Protein AF-A0A497K169-F1 (afdb_monomer)

Radius of gyration: 15.62 Å; Cα contacts (8 Å, |Δi|>4): 480; chains: 1; bounding box: 44×42×42 Å

Nearest PDB structures (foldseek):
  3qc5-assembly1_X  TM=5.062E-01  e=1.695E-02  Streptococcus gordonii
  3qc6-assembly1_X  TM=4.736E-01  e=7.599E-03  Streptococcus gordonii
  8owf-assembly1_A  TM=5.160E-01  e=5.488E-01  Clostridium perfringens
  6qe7-assembly3_C  TM=2.827E-01  e=2.095E-01  Acetivibrio thermocellus
  6qe7-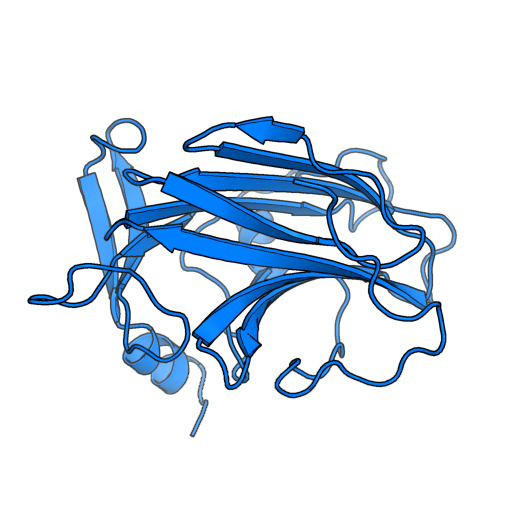assembly2_B  TM=2.565E-01  e=6.797E-01  Acetivibrio thermocellus

Sequence (190 aa):
MRVKAAPGPTPGPIPGMPELDKPGIYVWGDAQDHWHITVYASPDWPNSRKFEVTVEATGKLSLLSVSSGAPQPSSAATKIIWRGTVPPGTWYDICFDVQGTYMQLALYLDTDGDGIPMPKRRVDRKKIVYIRGCKTNPPNNPFVVIAPRGMSMVLPSQNFYIGYCISGIFPRCTVVKWLIEEREVEAGCR

Mean predicted aligned error: 4.72 Å

Structure (mmCIF, N/CA/C/O backbone):
data_AF-A0A497K169-F1
#
_entry.id   AF-A0A497K169-F1
#
loop_
_atom_site.group_PDB
_atom_site.id
_atom_site.type_symbol
_atom_site.label_atom_id
_atom_site.label_alt_id
_atom_site.label_comp_id
_atom_site.label_asym_id
_atom_site.label_entity_id
_atom_site.label_seq_id
_atom_site.pdbx_PDB_ins_code
_atom_site.Cartn_x
_atom_site.Cartn_y
_atom_site.Cartn_z
_atom_site.occupancy
_atom_site.B_iso_or_equiv
_atom_site.auth_seq_id
_atom_site.auth_comp_id
_atom_site.auth_asym_id
_atom_site.auth_atom_id
_atom_site.pdbx_PDB_model_num
ATOM 1 N N . MET A 1 1 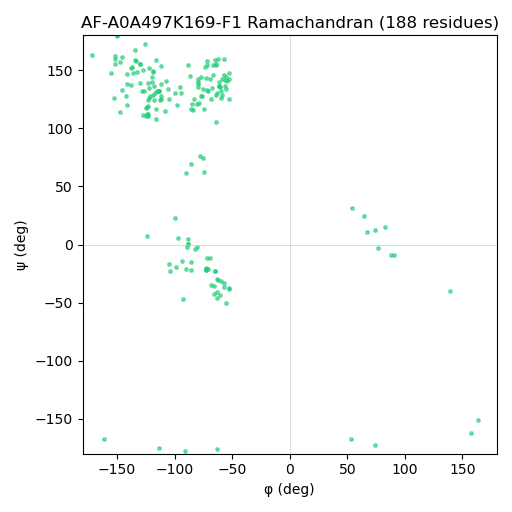? 5.996 22.070 8.416 1.00 35.75 1 MET A N 1
ATOM 2 C CA . MET A 1 1 ? 6.811 20.915 8.856 1.00 35.75 1 MET A CA 1
ATOM 3 C C . MET A 1 1 ? 7.678 20.485 7.686 1.00 35.75 1 MET A C 1
ATOM 5 O O . MET A 1 1 ? 7.133 20.269 6.614 1.00 35.75 1 MET A O 1
ATOM 9 N N . ARG A 1 2 ? 9.007 20.461 7.843 1.00 34.81 2 ARG A N 1
ATOM 10 C CA . ARG A 1 2 ? 9.921 19.949 6.811 1.00 34.81 2 ARG A CA 1
ATOM 11 C C . ARG A 1 2 ? 10.011 18.432 6.979 1.00 34.81 2 ARG A C 1
ATOM 13 O O . ARG A 1 2 ? 10.371 17.976 8.058 1.00 34.81 2 ARG A O 1
ATOM 20 N N . VAL A 1 3 ? 9.640 17.690 5.937 1.00 36.53 3 VAL A N 1
ATOM 21 C CA . VAL A 1 3 ? 9.820 16.234 5.851 1.00 36.53 3 VAL A CA 1
ATOM 22 C C . VAL A 1 3 ? 11.315 15.944 5.989 1.00 36.53 3 VAL A C 1
ATOM 24 O O . VAL A 1 3 ? 12.132 16.587 5.325 1.00 36.53 3 VAL A O 1
ATOM 27 N N . LYS A 1 4 ? 11.686 15.038 6.894 1.00 37.09 4 LYS A N 1
ATOM 28 C CA . LYS A 1 4 ? 13.083 14.647 7.099 1.00 37.09 4 LYS A CA 1
ATOM 29 C C . LYS A 1 4 ? 13.441 13.636 6.009 1.00 37.09 4 LYS A C 1
ATOM 31 O O . LYS A 1 4 ? 12.779 12.610 5.891 1.00 37.09 4 LYS A O 1
ATOM 36 N N . ALA A 1 5 ? 14.452 13.941 5.198 1.00 35.09 5 ALA A N 1
ATOM 37 C CA . ALA A 1 5 ? 14.973 12.994 4.218 1.00 35.09 5 ALA A CA 1
ATOM 38 C C . ALA A 1 5 ? 15.585 11.786 4.948 1.00 35.09 5 ALA A C 1
ATOM 40 O O . ALA A 1 5 ? 16.402 11.963 5.857 1.00 35.09 5 ALA A O 1
ATOM 41 N N . ALA A 1 6 ? 15.175 10.576 4.565 1.00 44.97 6 ALA A N 1
ATOM 42 C CA . ALA A 1 6 ? 15.856 9.346 4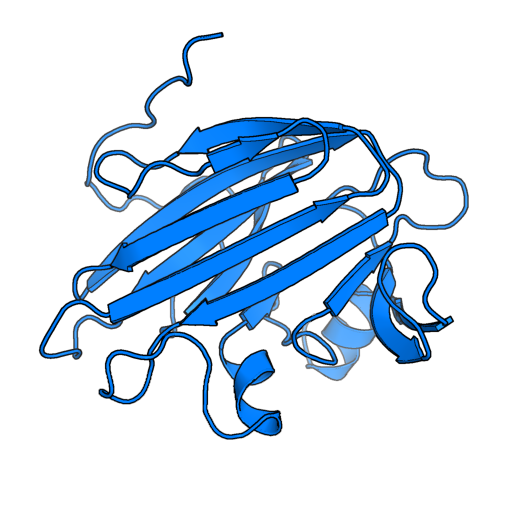.955 1.00 44.97 6 ALA A CA 1
ATOM 43 C C . ALA A 1 6 ? 17.206 9.228 4.206 1.00 44.97 6 ALA A C 1
ATOM 45 O O . ALA A 1 6 ? 17.376 9.878 3.167 1.00 44.97 6 ALA A O 1
ATOM 46 N N . PRO A 1 7 ? 18.178 8.443 4.716 1.00 36.91 7 PRO A N 1
ATOM 47 C CA . PRO A 1 7 ? 19.487 8.270 4.085 1.00 36.91 7 PRO A CA 1
ATOM 48 C C . PRO A 1 7 ? 19.383 7.852 2.608 1.00 36.91 7 PRO A C 1
ATOM 50 O O . PRO A 1 7 ? 18.434 7.181 2.209 1.00 36.91 7 PRO A O 1
ATOM 53 N N . GLY A 1 8 ? 20.353 8.303 1.804 1.00 37.75 8 GLY A N 1
ATOM 54 C CA . GLY A 1 8 ? 20.444 8.081 0.355 1.00 37.75 8 GLY A CA 1
ATOM 55 C C . GLY A 1 8 ? 20.602 6.612 -0.076 1.00 37.75 8 GLY A C 1
ATOM 56 O O . GLY A 1 8 ? 20.563 5.714 0.762 1.00 37.75 8 GLY A O 1
ATOM 57 N N . PRO A 1 9 ? 20.776 6.357 -1.390 1.00 42.00 9 PRO A N 1
ATOM 58 C CA . PRO A 1 9 ? 20.590 5.053 -2.016 1.00 42.00 9 PRO A CA 1
ATOM 59 C C . PRO A 1 9 ? 21.791 4.137 -1.763 1.00 42.00 9 PRO A C 1
ATOM 61 O O . PRO A 1 9 ? 22.616 3.893 -2.636 1.00 42.00 9 PRO A O 1
ATOM 64 N N . THR A 1 10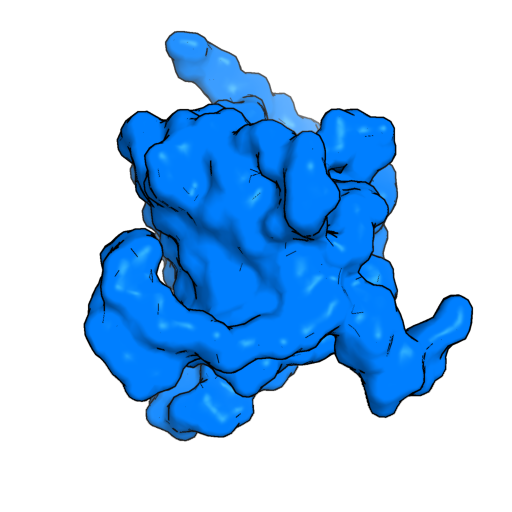 ? 21.869 3.603 -0.556 1.00 39.62 10 THR A N 1
ATOM 65 C CA . THR A 1 10 ? 22.527 2.326 -0.298 1.00 39.62 10 THR A CA 1
ATOM 66 C C . THR A 1 10 ? 21.399 1.429 0.196 1.00 39.62 10 THR A C 1
ATOM 68 O O . THR A 1 10 ? 20.885 1.713 1.278 1.00 39.62 10 THR A O 1
ATOM 71 N N . PRO A 1 11 ? 20.912 0.435 -0.573 1.00 49.31 11 PRO A N 1
ATOM 72 C CA . PRO A 1 11 ? 19.711 -0.311 -0.209 1.00 49.31 11 PRO A CA 1
ATOM 73 C C . PRO A 1 11 ? 20.029 -1.291 0.925 1.00 49.31 11 PRO A C 1
ATOM 75 O O . PRO A 1 11 ? 20.166 -2.492 0.725 1.00 49.31 11 PRO A O 1
ATOM 78 N N . GLY A 1 12 ? 20.184 -0.760 2.134 1.00 54.56 12 GLY A N 1
ATOM 79 C CA . GLY A 1 12 ? 19.968 -1.517 3.351 1.00 54.56 12 GLY A CA 1
ATOM 80 C C . GLY A 1 12 ? 18.462 -1.578 3.610 1.00 54.56 12 GLY A C 1
ATOM 81 O O . GLY A 1 12 ? 17.772 -0.582 3.370 1.00 54.56 12 GLY A O 1
ATOM 82 N N . PRO A 1 13 ? 17.926 -2.718 4.064 1.00 68.00 13 PRO A N 1
ATOM 83 C CA . PRO A 1 13 ? 16.518 -2.802 4.404 1.00 68.00 13 PRO A CA 1
ATOM 84 C C . PRO A 1 13 ? 16.186 -1.824 5.535 1.00 68.00 13 PRO A C 1
ATOM 86 O O . PRO A 1 13 ? 16.934 -1.720 6.511 1.00 68.00 13 PRO A O 1
ATOM 89 N N . ILE A 1 14 ? 15.065 -1.105 5.415 1.00 82.69 14 ILE A N 1
ATOM 90 C CA . ILE A 1 14 ? 14.511 -0.366 6.556 1.00 82.69 14 ILE A CA 1
ATOM 91 C C . ILE A 1 14 ? 14.172 -1.417 7.631 1.00 82.69 14 ILE A C 1
ATOM 93 O O . ILE A 1 14 ? 13.652 -2.478 7.280 1.00 82.69 14 ILE A O 1
ATOM 97 N N . PRO A 1 15 ? 14.480 -1.202 8.922 1.00 86.25 15 PRO A N 1
ATOM 98 C CA . PRO A 1 15 ? 14.124 -2.165 9.961 1.00 86.25 15 PRO A CA 1
ATOM 99 C C . PRO A 1 15 ? 12.631 -2.531 9.916 1.00 86.25 15 PRO A C 1
ATOM 101 O O . PRO A 1 15 ? 11.778 -1.652 9.946 1.00 86.25 15 PRO A O 1
ATOM 104 N N . GLY A 1 16 ? 12.323 -3.828 9.828 1.00 85.56 16 GLY A N 1
ATOM 105 C CA . GLY A 1 16 ? 10.951 -4.338 9.680 1.00 85.56 16 GLY A CA 1
ATOM 106 C C . GLY A 1 16 ? 10.452 -4.452 8.233 1.00 85.56 16 GLY A C 1
ATOM 107 O O . GLY A 1 16 ? 9.413 -5.072 8.006 1.00 85.56 16 GLY A O 1
ATOM 108 N N . MET A 1 17 ? 11.193 -3.924 7.253 1.00 92.25 17 MET A N 1
ATOM 109 C CA . MET A 1 17 ? 10.835 -4.020 5.839 1.00 92.25 17 MET A CA 1
ATOM 110 C C . MET A 1 17 ? 10.832 -5.487 5.393 1.00 92.25 17 MET A C 1
ATOM 112 O O . MET A 1 17 ? 11.815 -6.196 5.636 1.00 92.25 17 MET A O 1
ATOM 116 N N . PRO A 1 18 ? 9.761 -5.960 4.729 1.00 92.94 18 PRO A N 1
ATOM 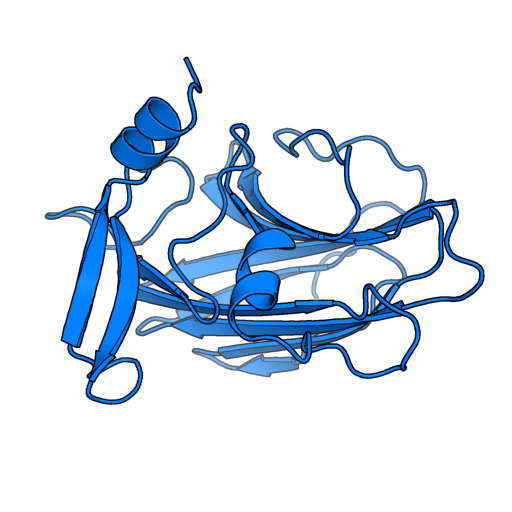117 C CA . PRO A 1 18 ? 9.746 -7.297 4.158 1.00 92.94 18 PRO A CA 1
ATOM 118 C C . PRO A 1 18 ? 10.806 -7.426 3.060 1.00 92.94 18 PRO A C 1
ATOM 120 O O . PRO A 1 18 ? 11.186 -6.450 2.412 1.00 92.94 18 PRO A O 1
ATOM 123 N N . GLU A 1 19 ? 11.256 -8.655 2.813 1.00 93.00 19 GLU A N 1
ATOM 124 C CA . GLU A 1 19 ? 12.128 -8.941 1.677 1.00 93.00 19 GLU A CA 1
ATOM 125 C C . GLU A 1 19 ? 11.436 -8.561 0.358 1.00 93.00 19 GLU A C 1
ATOM 127 O O . GLU A 1 19 ? 10.324 -9.018 0.069 1.00 93.00 19 GLU A O 1
ATOM 132 N N . LEU A 1 20 ? 12.118 -7.739 -0.443 1.00 93.38 20 LEU A N 1
ATOM 133 C CA . LEU A 1 20 ? 11.660 -7.268 -1.748 1.00 93.38 20 LEU A CA 1
ATOM 134 C C . LEU A 1 20 ? 12.034 -8.284 -2.836 1.00 93.38 20 LEU A C 1
ATOM 136 O O . LEU A 1 20 ? 12.916 -8.058 -3.657 1.00 93.38 20 LEU A O 1
ATOM 140 N N . ASP A 1 21 ? 11.380 -9.438 -2.801 1.00 91.62 21 ASP A N 1
ATOM 141 C CA . ASP A 1 21 ? 11.644 -10.592 -3.668 1.00 91.62 21 ASP A CA 1
ATOM 142 C C . ASP A 1 21 ? 10.914 -10.549 -5.021 1.00 91.62 21 ASP A C 1
ATOM 144 O O . ASP A 1 21 ? 11.236 -11.317 -5.930 1.00 91.62 21 ASP A O 1
ATOM 148 N N . LYS A 1 22 ? 9.901 -9.688 -5.171 1.00 93.94 22 LYS A N 1
ATOM 149 C CA . LYS A 1 22 ? 9.062 -9.603 -6.373 1.00 93.94 22 LYS A CA 1
ATOM 150 C C . LYS A 1 22 ? 8.715 -8.155 -6.697 1.00 93.94 22 LYS A C 1
ATOM 152 O O . LYS A 1 22 ? 8.312 -7.422 -5.798 1.00 93.94 22 LYS A O 1
ATOM 157 N N . PRO A 1 23 ? 8.752 -7.736 -7.973 1.00 96.19 23 PRO A N 1
ATOM 158 C CA . PRO A 1 23 ? 8.275 -6.408 -8.338 1.00 96.19 23 PRO A CA 1
ATOM 159 C C . PRO A 1 23 ? 6.821 -6.213 -7.889 1.00 96.19 23 PRO A C 1
ATOM 161 O O . PRO A 1 23 ? 5.976 -7.101 -8.057 1.00 96.19 23 PRO A O 1
ATOM 164 N N . GLY A 1 24 ? 6.529 -5.050 -7.313 1.00 97.88 24 GLY A N 1
ATOM 165 C CA . GLY A 1 24 ? 5.218 -4.766 -6.742 1.00 97.88 24 GLY A CA 1
ATOM 166 C C . GLY A 1 24 ? 5.235 -3.659 -5.700 1.00 97.88 24 GLY A C 1
ATOM 167 O O . GLY A 1 24 ? 6.157 -2.847 -5.630 1.00 97.88 24 GLY A O 1
ATOM 168 N N . ILE A 1 25 ? 4.168 -3.619 -4.909 1.00 98.75 25 ILE A N 1
ATOM 169 C CA . ILE A 1 25 ? 3.932 -2.622 -3.872 1.00 98.75 25 ILE A CA 1
ATOM 170 C C . ILE A 1 25 ? 3.721 -3.348 -2.547 1.00 98.75 25 ILE A C 1
ATOM 172 O O . ILE A 1 25 ? 2.774 -4.118 -2.390 1.00 98.75 25 ILE A O 1
ATOM 176 N N . TYR A 1 26 ? 4.602 -3.090 -1.594 1.00 98.56 26 TYR A N 1
ATOM 177 C CA . TYR A 1 26 ? 4.602 -3.698 -0.274 1.00 98.56 26 TYR A CA 1
ATOM 178 C C . TYR A 1 26 ? 3.976 -2.732 0.728 1.00 98.56 26 TYR A C 1
ATOM 180 O O . TYR A 1 26 ? 4.350 -1.564 0.775 1.00 98.56 26 TYR A O 1
ATOM 188 N N . VAL A 1 27 ? 3.031 -3.217 1.529 1.00 98.50 27 VAL A N 1
ATOM 189 C CA . VAL A 1 27 ? 2.375 -2.466 2.606 1.00 98.50 27 VAL A CA 1
ATOM 190 C C . VAL A 1 27 ? 2.722 -3.133 3.925 1.00 98.50 27 VAL A C 1
ATOM 192 O O . VAL A 1 27 ? 2.362 -4.291 4.141 1.00 98.50 27 VAL A O 1
ATOM 195 N N . TRP A 1 28 ? 3.426 -2.434 4.803 1.00 97.81 28 TRP A N 1
ATOM 196 C CA . TRP A 1 28 ? 3.986 -3.017 6.022 1.00 97.81 28 TRP A CA 1
ATOM 197 C C . TRP A 1 28 ? 4.076 -1.976 7.143 1.00 97.81 28 TRP A C 1
ATOM 199 O O . TRP A 1 28 ? 3.645 -0.836 6.961 1.00 97.81 28 TRP A O 1
ATOM 209 N N . GLY A 1 29 ? 4.570 -2.381 8.313 1.00 96.69 29 GLY A N 1
ATOM 210 C CA . GLY A 1 29 ? 4.814 -1.467 9.422 1.00 96.69 29 GLY A CA 1
ATOM 211 C C . GLY A 1 29 ? 6.122 -1.735 10.136 1.00 96.69 29 GLY A C 1
ATOM 212 O O . GLY A 1 29 ? 6.605 -2.869 10.144 1.00 96.69 29 GLY A O 1
ATOM 213 N N . ASP A 1 30 ? 6.680 -0.679 10.711 1.00 95.50 30 ASP A N 1
ATOM 214 C CA . ASP A 1 30 ? 7.930 -0.726 11.459 1.00 95.50 30 ASP A CA 1
ATOM 215 C C . ASP A 1 30 ? 7.702 -0.998 12.960 1.00 95.50 30 ASP A C 1
ATOM 217 O O . ASP A 1 30 ? 6.582 -1.202 13.434 1.00 95.50 30 ASP A O 1
ATOM 221 N N . ALA A 1 31 ? 8.791 -1.013 13.733 1.00 94.38 31 ALA A N 1
ATOM 222 C CA . ALA A 1 31 ? 8.741 -1.223 15.181 1.00 94.38 31 ALA A CA 1
ATOM 223 C C . ALA A 1 31 ? 8.102 -0.051 15.956 1.00 94.38 31 ALA A C 1
ATOM 225 O O . ALA A 1 31 ? 7.853 -0.181 17.155 1.00 94.38 31 ALA A O 1
ATOM 226 N N . GLN A 1 32 ? 7.879 1.091 15.303 1.00 95.62 32 GLN A N 1
ATOM 227 C CA . GLN A 1 32 ? 7.209 2.268 15.851 1.00 95.62 32 GLN A CA 1
ATOM 228 C C . GLN A 1 32 ? 5.723 2.324 15.460 1.00 95.62 32 GLN A C 1
ATOM 230 O O . GLN A 1 32 ? 5.041 3.285 15.817 1.00 95.62 32 GLN A O 1
ATOM 235 N N . ASP A 1 33 ? 5.211 1.286 14.791 1.00 95.75 33 ASP A N 1
ATOM 236 C CA . ASP A 1 33 ? 3.837 1.199 14.299 1.00 95.75 33 ASP A CA 1
ATOM 237 C C . ASP A 1 33 ? 3.480 2.235 13.219 1.00 95.75 33 ASP A C 1
ATOM 239 O O . ASP A 1 33 ? 2.304 2.543 12.990 1.00 95.75 33 ASP A O 1
ATOM 243 N N . HIS A 1 34 ? 4.484 2.734 12.497 1.00 97.94 34 HIS A N 1
ATOM 244 C CA . HIS A 1 34 ? 4.267 3.571 11.326 1.00 97.94 34 HIS A CA 1
ATOM 245 C C . HIS A 1 34 ? 3.918 2.719 10.111 1.00 97.94 34 HIS A C 1
ATOM 247 O O . HIS A 1 34 ? 4.476 1.640 9.903 1.00 97.94 34 HIS A O 1
ATOM 253 N N . TRP A 1 35 ? 3.005 3.210 9.273 1.00 98.44 35 TRP A N 1
ATOM 254 C CA . TRP A 1 35 ? 2.684 2.557 8.009 1.00 98.44 35 TRP A CA 1
ATOM 255 C C . TRP A 1 35 ? 3.733 2.884 6.957 1.00 98.44 35 TRP A C 1
ATOM 257 O O . TRP A 1 35 ? 4.080 4.048 6.752 1.00 98.44 35 TRP A O 1
ATOM 267 N N . HIS A 1 36 ? 4.148 1.861 6.222 1.00 98.62 36 HIS A N 1
ATOM 268 C CA . HIS A 1 36 ? 5.039 1.980 5.081 1.00 98.62 36 HIS A CA 1
ATOM 269 C C . HIS A 1 36 ? 4.377 1.462 3.807 1.00 98.62 36 HIS A C 1
ATOM 271 O O . HIS A 1 36 ? 3.687 0.435 3.812 1.00 98.62 36 HIS A O 1
ATOM 277 N N . ILE A 1 37 ? 4.601 2.177 2.703 1.00 98.75 37 ILE A N 1
ATOM 278 C CA . ILE A 1 37 ? 4.288 1.709 1.351 1.00 98.75 37 ILE A CA 1
ATOM 279 C C . ILE A 1 37 ? 5.556 1.795 0.510 1.00 98.75 37 ILE A C 1
ATOM 281 O O . ILE A 1 37 ? 5.986 2.886 0.131 1.00 98.75 37 ILE A O 1
ATOM 285 N N . THR A 1 38 ? 6.095 0.631 0.162 1.00 98.50 38 THR A N 1
ATOM 286 C CA . THR A 1 38 ? 7.301 0.493 -0.655 1.00 98.50 38 THR A CA 1
ATOM 287 C C . THR A 1 38 ? 6.934 0.052 -2.067 1.00 98.50 38 THR A C 1
ATOM 289 O O . THR A 1 38 ? 6.293 -0.979 -2.253 1.00 98.50 38 THR A O 1
ATOM 292 N N . VAL A 1 39 ? 7.357 0.800 -3.081 1.00 98.50 39 VAL A N 1
ATOM 293 C CA . VAL A 1 39 ? 7.257 0.420 -4.497 1.00 98.50 39 VAL A CA 1
ATOM 294 C C . VAL A 1 39 ? 8.602 -0.150 -4.924 1.00 98.50 39 VAL A C 1
ATOM 296 O O . VAL A 1 39 ? 9.605 0.559 -4.870 1.00 98.50 39 VAL A O 1
ATOM 299 N N . TYR A 1 40 ? 8.629 -1.404 -5.368 1.00 97.56 40 TYR A N 1
ATOM 300 C CA . TYR A 1 40 ? 9.843 -2.091 -5.804 1.00 97.56 40 TYR A CA 1
ATOM 301 C C . TYR A 1 40 ? 9.794 -2.439 -7.293 1.00 97.56 40 TYR A C 1
ATOM 303 O O . TYR A 1 40 ? 8.810 -3.001 -7.787 1.00 97.56 40 TYR A O 1
ATOM 311 N N . ALA A 1 41 ? 10.879 -2.117 -7.996 1.00 96.81 41 ALA A N 1
ATOM 312 C CA . ALA A 1 41 ? 11.074 -2.414 -9.402 1.00 96.81 41 ALA A CA 1
ATOM 313 C C . ALA A 1 41 ? 12.059 -3.563 -9.613 1.00 96.81 41 ALA A C 1
ATOM 315 O O . ALA A 1 41 ? 13.158 -3.570 -9.061 1.00 96.81 41 ALA A O 1
ATOM 316 N N . SER A 1 42 ? 11.688 -4.495 -10.493 1.00 95.50 42 SER A N 1
ATOM 317 C CA . SER A 1 42 ? 12.577 -5.594 -10.871 1.00 95.50 42 SER A CA 1
ATOM 318 C C . SER A 1 42 ? 13.857 -5.049 -11.529 1.00 95.50 42 SER A C 1
ATOM 320 O O . SER A 1 42 ? 13.778 -4.100 -12.319 1.00 95.50 42 SER A O 1
ATOM 322 N N . PRO A 1 43 ? 15.034 -5.629 -11.231 1.00 94.88 43 PRO A N 1
ATOM 323 C CA . PRO A 1 43 ? 16.278 -5.311 -11.934 1.00 94.88 43 PRO A CA 1
ATOM 324 C C . PRO A 1 43 ? 16.250 -5.724 -13.411 1.00 94.88 43 PRO A C 1
ATOM 326 O O . PRO A 1 43 ? 16.964 -5.128 -14.211 1.00 94.88 43 PRO A O 1
ATOM 329 N N . ASP A 1 44 ? 15.394 -6.678 -13.787 1.00 95.50 44 ASP A N 1
ATOM 330 C CA . ASP A 1 44 ? 15.293 -7.199 -15.156 1.00 95.50 44 ASP A CA 1
ATOM 331 C C . ASP A 1 44 ? 14.431 -6.315 -16.070 1.00 95.50 44 ASP A C 1
ATOM 333 O O . ASP A 1 44 ? 14.273 -6.586 -17.263 1.00 95.50 44 ASP A O 1
ATOM 337 N N . TRP A 1 45 ? 13.818 -5.258 -15.528 1.00 95.88 45 TRP A N 1
ATOM 338 C CA . TRP A 1 45 ? 13.031 -4.335 -16.332 1.00 95.88 45 TRP A CA 1
ATOM 339 C C . TRP A 1 45 ? 13.928 -3.461 -17.213 1.00 95.88 45 TRP A C 1
ATOM 341 O O . TRP A 1 45 ? 14.872 -2.852 -16.717 1.00 95.88 45 TRP A O 1
ATOM 351 N N . PRO A 1 46 ? 13.606 -3.306 -18.510 1.00 95.81 46 PRO A N 1
ATOM 352 C CA . PRO A 1 46 ? 14.448 -2.539 -19.425 1.00 95.81 46 PRO A CA 1
ATOM 353 C C . PRO A 1 46 ? 14.379 -1.026 -19.180 1.00 95.81 46 PRO A C 1
ATOM 355 O O . PRO A 1 46 ? 15.267 -0.295 -19.601 1.00 95.81 46 PRO A O 1
ATOM 358 N N . ASN A 1 47 ? 13.308 -0.544 -18.542 1.00 96.69 47 ASN A N 1
ATOM 359 C CA . ASN A 1 47 ? 13.039 0.873 -18.326 1.00 96.69 47 ASN A CA 1
ATOM 360 C C . ASN A 1 47 ? 12.333 1.091 -16.985 1.00 96.69 47 ASN A C 1
ATOM 362 O O . ASN A 1 47 ? 11.706 0.179 -16.441 1.00 96.69 47 ASN A O 1
ATOM 366 N N . SER A 1 48 ? 12.373 2.332 -16.499 1.00 97.69 48 SER A N 1
ATOM 367 C CA . SER A 1 48 ? 11.615 2.752 -15.322 1.00 97.69 48 SER A CA 1
ATOM 368 C C . SER A 1 48 ? 10.111 2.541 -15.508 1.00 97.69 48 SER A C 1
ATOM 370 O O . SER A 1 48 ? 9.563 2.802 -16.582 1.00 97.69 48 SER A O 1
ATOM 372 N N . ARG A 1 49 ? 9.426 2.133 -14.438 1.00 98.00 49 ARG A N 1
ATOM 373 C CA . ARG A 1 49 ? 7.982 1.854 -14.445 1.00 98.00 49 ARG A CA 1
ATOM 374 C C . ARG A 1 49 ? 7.193 2.911 -13.719 1.00 98.00 49 ARG A C 1
ATOM 376 O O . ARG A 1 49 ? 7.622 3.392 -12.673 1.00 98.00 49 ARG A O 1
ATOM 383 N N . LYS A 1 50 ? 6.030 3.272 -14.262 1.00 98.62 50 LYS A N 1
ATOM 384 C CA . LYS A 1 50 ? 5.139 4.214 -13.586 1.00 98.62 50 LYS A CA 1
ATOM 385 C C . LYS A 1 50 ? 4.394 3.532 -12.449 1.00 98.62 50 LYS A C 1
ATOM 387 O O . LYS A 1 50 ? 3.952 2.395 -12.590 1.00 98.62 50 LYS A O 1
ATOM 392 N N . PHE A 1 51 ? 4.173 4.264 -11.370 1.00 98.75 51 PHE A N 1
ATOM 393 C CA . PHE A 1 51 ? 3.348 3.819 -10.256 1.00 98.75 51 PHE A CA 1
ATOM 394 C C . PHE A 1 51 ? 2.368 4.909 -9.820 1.00 98.75 51 PHE A C 1
ATOM 396 O O . PHE A 1 51 ? 2.575 6.103 -10.057 1.00 98.75 51 PHE A O 1
ATOM 403 N N . GLU A 1 52 ? 1.300 4.475 -9.161 1.00 98.75 52 GLU A N 1
ATOM 404 C CA . GLU A 1 52 ? 0.320 5.324 -8.501 1.00 98.75 52 GLU A CA 1
ATOM 405 C C . GLU A 1 52 ? -0.124 4.682 -7.187 1.00 98.75 52 GLU A C 1
ATOM 407 O O . GLU A 1 52 ? -0.684 3.590 -7.163 1.00 98.75 52 GLU A O 1
ATOM 412 N N . VAL A 1 53 ? 0.096 5.396 -6.093 1.00 98.88 53 VAL A N 1
ATOM 413 C CA . VAL A 1 53 ? -0.313 5.034 -4.741 1.00 98.88 53 VAL A CA 1
ATOM 414 C C . VAL A 1 53 ? -1.274 6.103 -4.249 1.00 98.88 53 VAL A C 1
ATOM 416 O O . VAL A 1 53 ? -0.948 7.289 -4.232 1.00 98.88 53 VAL A O 1
ATOM 419 N N . THR A 1 54 ? -2.466 5.690 -3.838 1.00 98.81 54 THR A N 1
ATOM 420 C CA . THR A 1 54 ? -3.421 6.558 -3.149 1.00 98.81 54 THR A CA 1
ATOM 421 C C . THR A 1 54 ? -3.770 5.958 -1.797 1.00 98.81 54 THR A C 1
ATOM 423 O O . THR A 1 54 ? -4.211 4.811 -1.724 1.00 98.81 54 THR A O 1
ATOM 426 N N . VAL A 1 55 ? -3.607 6.764 -0.751 1.00 98.75 55 VAL A N 1
ATOM 427 C CA . VAL A 1 55 ? -4.077 6.496 0.610 1.00 98.75 55 VAL A CA 1
ATOM 428 C C . VAL A 1 55 ? -5.186 7.489 0.911 1.00 98.75 55 VAL A C 1
ATOM 430 O O . VAL A 1 55 ? -4.980 8.695 0.787 1.00 98.75 55 VAL A O 1
ATOM 433 N N . GLU A 1 56 ? -6.355 7.005 1.303 1.00 98.56 56 GLU A N 1
ATOM 434 C CA . GLU A 1 56 ? -7.472 7.839 1.743 1.00 98.56 56 GLU A CA 1
ATOM 435 C C . GLU A 1 56 ? -7.958 7.339 3.101 1.00 98.56 56 GLU A C 1
ATOM 437 O O . GLU A 1 56 ? -8.144 6.141 3.270 1.00 98.56 56 GLU A O 1
ATOM 442 N N . ALA A 1 57 ? -8.149 8.218 4.081 1.00 98.12 57 ALA A N 1
ATOM 443 C CA . ALA A 1 57 ? -8.545 7.824 5.432 1.00 98.12 57 ALA A CA 1
ATOM 444 C C . ALA A 1 57 ? -9.746 8.626 5.938 1.00 98.12 57 ALA A C 1
ATOM 446 O O . ALA A 1 57 ? -9.994 9.750 5.506 1.00 98.12 57 ALA A O 1
ATOM 447 N N . THR A 1 58 ? -10.494 8.057 6.885 1.00 95.56 58 THR A N 1
ATOM 448 C CA . THR A 1 58 ? -11.543 8.796 7.613 1.00 95.56 58 THR A CA 1
ATOM 449 C C . THR A 1 58 ? -10.972 9.791 8.619 1.00 95.56 58 THR A C 1
ATOM 451 O O . THR A 1 58 ? -11.667 10.718 9.028 1.00 95.56 58 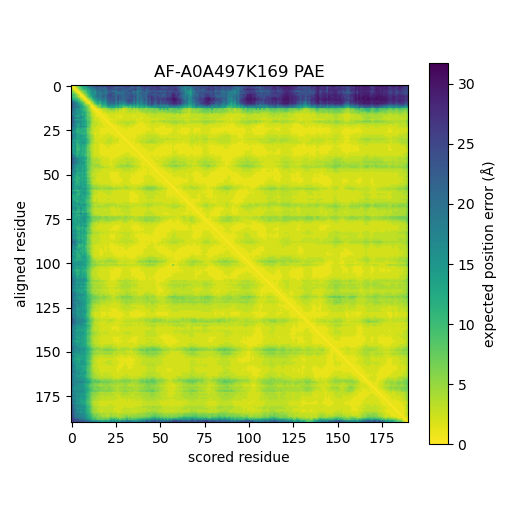THR A O 1
ATOM 454 N N . GLY A 1 59 ? -9.719 9.585 9.021 1.00 95.38 59 GLY A N 1
ATOM 455 C CA . GLY A 1 59 ? -8.980 10.425 9.952 1.00 95.38 59 GLY A CA 1
ATOM 456 C C . GLY A 1 59 ? -7.805 11.149 9.303 1.00 95.38 59 GLY A C 1
ATOM 457 O O . GLY A 1 59 ? -7.595 11.079 8.091 1.00 95.38 59 GLY A O 1
ATOM 458 N N . LYS A 1 60 ? -7.023 11.849 10.130 1.00 97.56 60 LYS A N 1
ATOM 459 C CA . LYS A 1 60 ? -5.870 12.618 9.654 1.00 97.56 60 LYS A CA 1
ATOM 460 C C . LYS A 1 60 ? -4.735 11.691 9.206 1.00 97.56 60 LYS A C 1
ATOM 462 O O . LYS A 1 60 ? -4.335 10.810 9.962 1.00 97.56 60 LYS A O 1
ATOM 467 N N . LEU A 1 61 ? -4.177 11.949 8.028 1.00 98.25 61 LEU A N 1
ATOM 468 C CA . LEU A 1 61 ? -2.932 11.367 7.537 1.00 98.25 61 LEU A CA 1
ATOM 469 C C . LEU A 1 61 ? -1.757 12.305 7.821 1.00 98.25 61 LEU A C 1
ATOM 471 O O . LEU A 1 61 ? 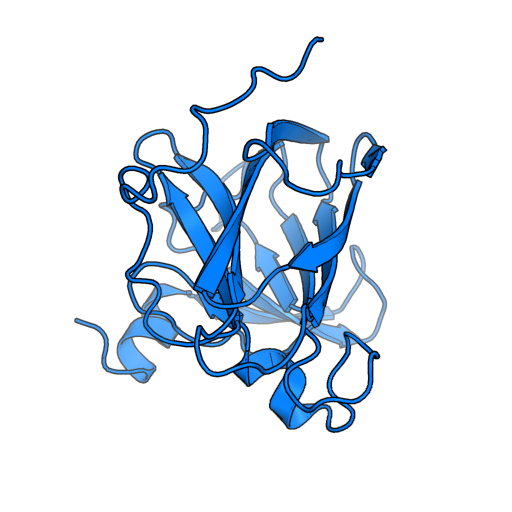-1.837 13.513 7.575 1.00 98.25 61 LEU A O 1
ATOM 475 N N . SER A 1 62 ? -0.652 11.743 8.305 1.00 97.88 62 SER A N 1
ATOM 476 C CA . SER A 1 62 ? 0.608 12.470 8.495 1.00 97.88 62 SER A CA 1
ATOM 477 C C . SER A 1 62 ? 1.713 11.776 7.712 1.00 97.88 62 SER A C 1
ATOM 479 O O . SER A 1 62 ? 2.118 10.684 8.079 1.00 97.88 62 SER A O 1
ATOM 481 N N . LEU A 1 63 ? 2.209 12.406 6.644 1.00 97.88 63 LEU A N 1
ATOM 482 C CA . LEU A 1 63 ? 3.390 11.924 5.923 1.00 97.88 63 LEU A CA 1
ATOM 483 C C . LEU A 1 63 ? 4.642 12.218 6.762 1.00 97.88 63 LEU A C 1
ATOM 485 O O . LEU A 1 63 ? 4.949 13.386 7.014 1.00 97.88 63 LEU A O 1
ATOM 489 N N . LEU A 1 64 ? 5.341 11.172 7.194 1.00 97.19 64 LEU A N 1
ATOM 490 C CA . LEU A 1 64 ? 6.489 11.260 8.097 1.00 97.19 64 LEU A CA 1
ATOM 491 C C . LEU A 1 64 ? 7.806 11.355 7.328 1.00 97.19 64 LEU A C 1
ATOM 493 O O . LEU A 1 64 ? 8.637 12.222 7.615 1.00 97.19 64 LEU A O 1
ATOM 497 N N . SER A 1 65 ? 7.987 10.492 6.329 1.00 96.44 65 SER A N 1
ATOM 498 C CA . SER A 1 65 ? 9.189 10.467 5.499 1.00 96.44 65 SER A CA 1
ATOM 499 C C . SER A 1 65 ? 8.905 9.945 4.090 1.00 96.44 65 SER A C 1
ATOM 501 O O . SER A 1 65 ? 7.864 9.347 3.810 1.00 96.44 65 SER A O 1
ATOM 503 N N . VAL A 1 66 ? 9.839 10.245 3.192 1.00 96.50 66 VAL A N 1
ATOM 504 C CA . VAL A 1 66 ? 9.872 9.797 1.799 1.00 96.50 66 VAL A CA 1
ATOM 505 C C . VAL A 1 66 ? 11.321 9.420 1.501 1.00 96.50 66 VAL A C 1
ATOM 507 O O . VAL A 1 66 ? 12.235 10.147 1.915 1.00 96.50 66 VAL A O 1
ATOM 510 N N . SER A 1 67 ? 11.548 8.303 0.809 1.00 93.56 67 SER A N 1
ATOM 511 C CA . SER A 1 67 ? 12.895 7.902 0.387 1.00 93.56 67 SER A CA 1
ATOM 512 C C . SER A 1 67 ? 13.586 8.996 -0.424 1.00 93.56 67 SER A C 1
ATOM 514 O O . SER A 1 67 ? 12.973 9.686 -1.240 1.00 93.56 67 SER A O 1
ATOM 516 N N . SER A 1 68 ? 14.898 9.129 -0.240 1.00 90.38 68 SER A N 1
ATOM 517 C CA . SER A 1 68 ? 15.701 10.048 -1.045 1.00 90.38 68 SER A CA 1
ATOM 518 C C . SER A 1 68 ? 15.630 9.685 -2.534 1.00 90.38 68 SER A C 1
ATOM 520 O O . SER A 1 68 ? 15.712 8.514 -2.900 1.00 90.38 68 SER A O 1
ATOM 522 N N . GLY A 1 69 ? 15.464 10.690 -3.397 1.00 90.44 69 GLY A N 1
ATOM 523 C CA . GLY A 1 69 ? 15.347 10.507 -4.848 1.00 90.44 69 GLY A CA 1
ATOM 524 C C . GLY A 1 69 ? 13.987 9.989 -5.331 1.00 90.44 69 GLY A C 1
ATOM 525 O O . GLY A 1 69 ? 13.782 9.901 -6.540 1.00 90.44 69 GLY A O 1
ATOM 526 N N . ALA A 1 70 ? 13.054 9.682 -4.427 1.00 95.94 70 ALA A N 1
ATOM 527 C CA . ALA A 1 70 ? 11.699 9.310 -4.801 1.00 95.94 70 ALA A CA 1
ATOM 528 C C . ALA A 1 70 ? 10.883 10.531 -5.274 1.00 95.94 70 ALA A C 1
ATOM 530 O O . ALA A 1 70 ? 11.116 11.655 -4.816 1.00 95.94 70 ALA A O 1
ATOM 531 N N . PRO A 1 71 ? 9.873 10.331 -6.143 1.00 97.25 71 PRO A N 1
ATOM 532 C CA . PRO A 1 71 ? 8.885 11.362 -6.448 1.00 97.25 71 PRO A CA 1
ATOM 533 C C . PRO A 1 71 ? 8.213 11.881 -5.171 1.00 97.25 71 PRO A C 1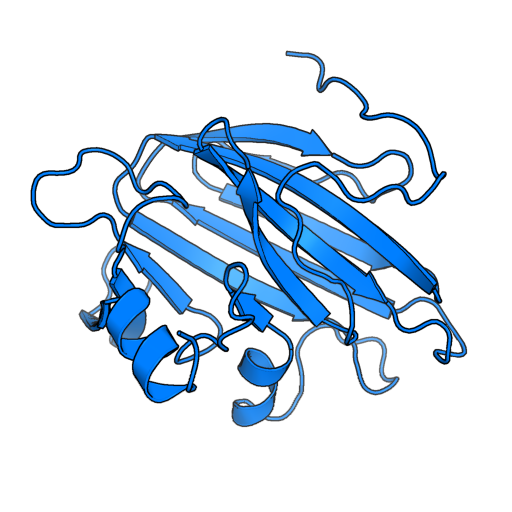
ATOM 535 O O . PRO A 1 71 ? 7.886 11.095 -4.285 1.00 97.25 71 PRO A O 1
ATOM 538 N N . GLN A 1 72 ? 7.960 13.185 -5.070 1.00 97.31 72 GLN A N 1
ATOM 539 C CA . GLN A 1 72 ? 7.324 13.746 -3.877 1.00 97.31 72 GLN A CA 1
ATOM 540 C C . GLN A 1 72 ? 5.808 13.453 -3.873 1.00 97.31 72 GLN A C 1
ATOM 542 O O . GLN A 1 72 ? 5.128 13.784 -4.849 1.00 97.31 72 GLN A O 1
ATOM 547 N N . PRO A 1 73 ? 5.235 12.889 -2.793 1.00 97.88 73 PRO A N 1
ATOM 548 C CA . PRO A 1 73 ? 3.789 12.746 -2.653 1.00 97.88 73 PRO A CA 1
ATOM 549 C C . PRO A 1 73 ? 3.081 14.097 -2.511 1.00 97.88 73 PRO A C 1
ATOM 551 O O . PRO A 1 73 ? 3.570 15.006 -1.838 1.00 97.88 73 PRO A O 1
ATOM 554 N N . SER A 1 74 ? 1.872 14.193 -3.057 1.00 97.69 74 SER A N 1
ATOM 555 C CA . SER A 1 74 ? 0.900 15.210 -2.664 1.00 97.69 74 SER A CA 1
ATOM 556 C C . SER A 1 74 ? 0.168 14.724 -1.416 1.00 97.69 74 SER A C 1
ATOM 558 O O . SER A 1 74 ? -0.387 13.624 -1.413 1.00 97.69 74 SER A O 1
ATOM 560 N N . SER A 1 75 ? 0.169 15.522 -0.351 1.00 94.31 75 SER A N 1
ATOM 561 C CA . SER A 1 75 ? -0.516 15.196 0.899 1.00 94.31 75 SER A CA 1
ATOM 562 C C . SER A 1 75 ? -1.531 16.274 1.275 1.00 94.31 75 SER A C 1
ATOM 564 O O . SER A 1 75 ? -1.270 17.475 1.218 1.00 94.31 75 SER A O 1
ATOM 566 N N . ALA A 1 76 ? -2.712 15.815 1.668 1.00 95.25 76 ALA A N 1
ATOM 567 C CA . ALA A 1 76 ? -3.795 16.579 2.263 1.00 95.25 76 ALA A CA 1
ATOM 568 C C . ALA A 1 76 ? -4.199 15.914 3.586 1.00 95.25 76 ALA A C 1
ATOM 570 O O . ALA A 1 76 ? -3.749 14.812 3.900 1.00 95.25 76 ALA A O 1
ATOM 571 N N . ALA A 1 77 ? -5.078 16.563 4.355 1.00 95.44 77 ALA A N 1
ATOM 572 C CA . ALA A 1 77 ? -5.439 16.110 5.699 1.00 95.44 77 ALA A CA 1
ATOM 573 C C . ALA A 1 77 ? -5.892 14.642 5.761 1.00 95.44 77 ALA A C 1
ATOM 575 O O . ALA A 1 77 ? -5.560 13.964 6.719 1.00 95.44 77 ALA A O 1
ATOM 576 N N . THR A 1 78 ? -6.616 14.147 4.758 1.00 97.75 78 THR A N 1
ATOM 577 C CA . THR A 1 78 ? -7.187 12.787 4.731 1.00 97.75 78 THR A CA 1
ATOM 578 C C . THR A 1 78 ? -6.750 11.978 3.511 1.00 97.75 78 THR A C 1
ATOM 580 O O . THR A 1 78 ? -7.284 10.895 3.268 1.00 97.75 78 THR A O 1
ATOM 583 N N . LYS A 1 79 ? -5.808 12.496 2.710 1.00 98.38 79 LYS A N 1
ATOM 584 C CA . LYS A 1 79 ? -5.411 11.865 1.448 1.00 98.38 79 LYS A CA 1
ATOM 585 C C . LYS A 1 79 ? -3.931 12.043 1.143 1.00 98.38 79 LYS A C 1
ATOM 587 O O . LYS A 1 79 ? -3.422 13.158 1.199 1.00 98.38 79 LYS A O 1
ATOM 592 N N . ILE A 1 80 ? -3.265 10.962 0.757 1.00 98.69 80 ILE A N 1
ATOM 593 C CA . ILE A 1 80 ? -1.925 10.977 0.167 1.00 98.69 80 ILE A CA 1
ATOM 594 C C . ILE A 1 80 ? -2.041 10.416 -1.246 1.00 98.69 80 ILE A C 1
ATOM 596 O O . ILE A 1 80 ? -2.632 9.358 -1.454 1.00 98.69 80 ILE A O 1
ATOM 600 N N . ILE A 1 81 ? -1.480 11.128 -2.217 1.00 98.75 81 ILE A N 1
ATOM 601 C CA . ILE A 1 81 ? -1.352 10.676 -3.599 1.00 98.75 81 ILE A CA 1
ATOM 602 C C . ILE A 1 81 ? 0.123 10.723 -3.964 1.00 98.75 81 ILE A C 1
ATOM 604 O O . ILE A 1 81 ? 0.739 11.789 -3.972 1.00 98.75 81 ILE A O 1
ATOM 608 N N . TRP A 1 82 ? 0.684 9.574 -4.304 1.00 98.75 82 TRP A N 1
ATOM 609 C CA . TRP A 1 82 ? 2.082 9.423 -4.662 1.00 98.75 82 TRP A CA 1
ATOM 610 C C . TRP A 1 82 ? 2.195 8.769 -6.036 1.00 98.75 82 TRP A C 1
ATOM 612 O O . TRP A 1 82 ? 1.717 7.660 -6.260 1.00 98.75 82 TRP A O 1
ATOM 622 N N . ARG A 1 83 ? 2.770 9.501 -6.991 1.00 98.69 83 ARG A N 1
ATOM 623 C CA . ARG A 1 83 ? 2.869 9.100 -8.396 1.00 98.69 83 ARG A CA 1
ATOM 624 C C . ARG A 1 83 ? 4.258 9.411 -8.917 1.00 98.69 83 ARG A C 1
ATOM 626 O O . ARG A 1 83 ? 4.843 10.426 -8.547 1.00 98.69 83 ARG A O 1
ATOM 633 N N . GLY A 1 84 ? 4.731 8.592 -9.841 1.00 98.25 84 GLY A N 1
ATOM 634 C CA . GLY A 1 84 ? 5.954 8.864 -10.582 1.00 98.25 84 GLY A CA 1
ATOM 635 C C . GLY A 1 84 ? 6.471 7.618 -11.271 1.00 98.25 84 GLY A C 1
ATOM 636 O O . GLY A 1 84 ? 5.684 6.748 -11.643 1.00 98.25 84 GLY A O 1
ATOM 637 N N . THR A 1 85 ? 7.784 7.550 -11.456 1.00 98.38 85 THR A N 1
ATOM 638 C CA . THR A 1 85 ? 8.483 6.404 -12.036 1.00 98.38 85 THR A CA 1
ATOM 639 C C . THR A 1 85 ? 9.489 5.836 -11.048 1.00 98.38 85 THR A C 1
ATOM 641 O O . THR A 1 85 ? 10.112 6.586 -10.303 1.00 98.38 85 THR A O 1
ATOM 644 N N . VAL A 1 86 ? 9.652 4.515 -11.047 1.00 97.75 86 VAL A N 1
ATOM 645 C CA . VAL A 1 86 ? 10.674 3.801 -10.276 1.00 97.75 86 VAL A CA 1
ATOM 646 C C . VAL A 1 86 ? 11.686 3.167 -11.247 1.00 97.75 86 VAL A C 1
ATOM 648 O O . VAL A 1 86 ? 11.261 2.461 -12.168 1.00 97.75 86 VAL A O 1
ATOM 651 N N . PRO A 1 87 ? 12.998 3.451 -11.125 1.00 97.25 87 PRO A N 1
ATOM 652 C CA . PRO A 1 87 ? 14.026 2.846 -11.974 1.00 97.25 87 PRO A CA 1
ATOM 653 C C . PRO A 1 87 ? 14.188 1.337 -11.739 1.00 97.25 87 PRO A C 1
ATOM 655 O O . PRO A 1 87 ? 13.928 0.878 -10.626 1.00 97.25 87 PRO A O 1
ATOM 658 N N . PRO A 1 88 ? 14.663 0.564 -12.736 1.00 96.56 88 PRO A N 1
ATOM 659 C CA . PRO A 1 88 ? 14.980 -0.852 -12.554 1.00 96.56 88 PRO A CA 1
ATOM 660 C C . PRO A 1 88 ? 15.930 -1.096 -11.375 1.00 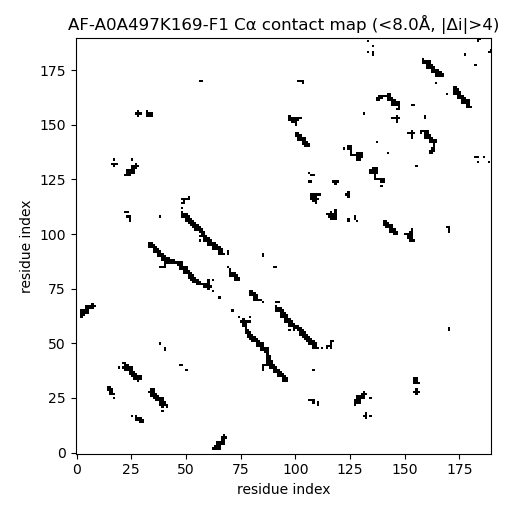96.56 88 PRO A C 1
ATOM 662 O O . PRO A 1 88 ? 16.833 -0.298 -11.110 1.00 96.56 88 PRO A O 1
ATOM 665 N N . GLY A 1 89 ? 15.706 -2.189 -10.645 1.00 93.56 89 GLY A N 1
ATOM 666 C CA . GLY A 1 89 ? 16.547 -2.610 -9.516 1.00 93.56 89 GLY A CA 1
ATOM 667 C C . GLY A 1 89 ? 16.498 -1.685 -8.297 1.00 93.56 89 GLY A C 1
ATOM 668 O O . GLY A 1 89 ? 17.309 -1.829 -7.385 1.00 93.56 89 GLY A O 1
ATOM 669 N N . THR A 1 90 ? 15.564 -0.732 -8.275 1.00 95.19 90 THR A N 1
ATOM 670 C CA . THR A 1 90 ? 15.417 0.269 -7.214 1.00 95.19 90 THR A CA 1
ATOM 671 C C . THR A 1 90 ? 14.080 0.097 -6.498 1.00 95.19 90 THR A C 1
ATOM 673 O O . THR A 1 90 ? 13.123 -0.467 -7.034 1.00 95.19 90 THR A O 1
ATOM 676 N N . TRP A 1 91 ? 13.993 0.614 -5.277 1.00 96.56 91 TRP A N 1
ATOM 677 C CA . TRP A 1 91 ? 12.739 0.788 -4.561 1.00 96.56 91 TRP A CA 1
ATOM 678 C C . TRP A 1 91 ? 12.629 2.205 -4.005 1.00 96.56 91 TRP A C 1
ATOM 680 O O . TRP A 1 91 ? 13.634 2.870 -3.748 1.00 96.56 91 TRP A O 1
ATOM 690 N N . TYR A 1 92 ? 11.394 2.649 -3.803 1.00 97.62 92 TYR A N 1
ATOM 691 C CA . TYR A 1 92 ? 11.074 3.866 -3.068 1.00 97.62 92 TYR A CA 1
ATOM 692 C C . TYR A 1 92 ? 10.049 3.560 -1.986 1.00 97.62 92 TYR A C 1
ATOM 694 O O . TYR A 1 92 ? 9.210 2.683 -2.170 1.00 97.62 92 TYR A O 1
ATOM 702 N N . ASP A 1 93 ? 10.081 4.313 -0.895 1.00 98.25 93 ASP A N 1
ATOM 703 C CA . ASP A 1 93 ? 9.192 4.151 0.247 1.00 98.25 93 ASP A CA 1
ATOM 704 C C . ASP A 1 93 ? 8.593 5.488 0.696 1.00 98.25 93 ASP A C 1
ATOM 706 O O . ASP A 1 93 ? 9.219 6.552 0.587 1.00 98.25 93 ASP A O 1
ATOM 710 N N . ILE A 1 94 ? 7.370 5.414 1.217 1.00 98.31 94 ILE A N 1
ATOM 711 C CA . ILE A 1 94 ? 6.754 6.469 2.017 1.00 98.31 94 ILE A CA 1
ATOM 712 C C . ILE A 1 94 ? 6.355 5.905 3.378 1.00 98.31 94 ILE A C 1
ATOM 714 O O . ILE A 1 94 ? 5.783 4.820 3.461 1.00 98.31 94 ILE A O 1
ATOM 718 N N . CYS A 1 95 ? 6.584 6.697 4.420 1.00 98.50 95 CYS A N 1
ATOM 719 C CA . CYS A 1 95 ? 6.211 6.393 5.796 1.00 98.50 95 CYS A CA 1
ATOM 720 C C . CYS A 1 95 ? 5.147 7.391 6.264 1.00 98.50 95 CYS A C 1
ATOM 722 O O . CYS A 1 95 ? 5.298 8.604 6.054 1.00 98.50 95 CYS A O 1
ATOM 724 N N . PHE A 1 96 ? 4.062 6.918 6.872 1.00 98.50 96 PHE A N 1
ATOM 725 C CA . PHE A 1 96 ? 2.959 7.766 7.317 1.00 98.50 96 PHE A CA 1
ATOM 726 C C . PHE A 1 96 ? 2.202 7.199 8.523 1.00 98.50 96 PHE A C 1
ATOM 728 O O . PHE A 1 96 ? 2.190 5.998 8.768 1.00 98.50 96 PHE A O 1
ATOM 735 N N . ASP A 1 97 ? 1.487 8.083 9.218 1.00 98.19 97 ASP A N 1
ATOM 736 C CA . ASP A 1 97 ? 0.551 7.729 10.288 1.00 98.19 97 ASP A CA 1
ATOM 737 C C . ASP A 1 97 ? -0.900 8.003 9.896 1.00 98.19 97 ASP A C 1
ATOM 739 O O . ASP A 1 97 ? -1.194 8.923 9.121 1.00 98.19 97 ASP A O 1
ATOM 743 N N . VAL A 1 98 ? -1.813 7.251 10.519 1.00 97.44 98 VAL A N 1
ATOM 744 C CA . VAL A 1 98 ? -3.266 7.401 10.379 1.00 97.44 98 VAL A CA 1
ATOM 745 C C . VAL A 1 98 ? -3.910 7.636 11.746 1.00 97.44 98 VAL A C 1
ATOM 747 O O . VAL A 1 98 ? -3.995 6.737 12.577 1.00 97.44 98 VAL A O 1
ATOM 750 N N . GLN A 1 99 ? -4.454 8.831 11.969 1.00 96.88 99 GLN A N 1
ATOM 751 C CA . GLN A 1 99 ? -5.270 9.149 13.147 1.00 96.88 99 GLN A CA 1
ATOM 752 C C . GLN A 1 99 ? -6.747 8.866 12.860 1.00 96.88 99 GLN A C 1
ATOM 754 O O . GLN A 1 99 ? -7.578 9.775 12.822 1.00 96.88 99 GLN A O 1
ATOM 759 N N . GLY A 1 100 ? -7.065 7.605 12.578 1.00 95.69 100 GLY A N 1
ATOM 760 C CA . GLY A 1 100 ? -8.414 7.155 12.256 1.00 95.69 100 GLY A CA 1
ATOM 761 C C . GLY A 1 100 ? -8.508 5.637 12.177 1.00 95.69 100 GLY A C 1
ATOM 762 O O . GLY A 1 100 ? -7.506 4.939 12.055 1.00 95.69 100 GLY A O 1
ATOM 763 N N . THR A 1 101 ? -9.727 5.115 12.240 1.00 97.06 101 THR A N 1
ATOM 764 C CA . THR A 1 101 ? -9.988 3.668 12.288 1.00 97.06 101 THR A CA 1
ATOM 765 C C . THR A 1 101 ? -10.132 3.022 10.917 1.00 97.06 101 THR A C 1
ATOM 767 O O . THR A 1 101 ? -10.382 1.821 10.839 1.00 97.06 101 THR A O 1
ATOM 770 N N . TYR A 1 102 ? -10.052 3.793 9.833 1.00 96.31 102 TYR A N 1
ATOM 771 C CA . TYR A 1 102 ? -10.442 3.310 8.518 1.00 96.31 102 TYR A CA 1
ATOM 772 C C . TYR A 1 102 ? -9.678 4.025 7.404 1.00 96.31 102 TYR A C 1
ATOM 774 O O . TYR A 1 102 ? -9.695 5.256 7.324 1.00 96.31 102 TYR A O 1
ATOM 782 N N . MET A 1 103 ? -9.040 3.251 6.527 1.00 98.31 103 MET A N 1
ATOM 783 C CA . MET A 1 103 ? -8.394 3.753 5.316 1.00 98.31 103 MET A CA 1
ATOM 784 C C . MET A 1 103 ? -8.674 2.873 4.096 1.00 98.31 103 MET A C 1
ATOM 786 O O . MET A 1 103 ? -8.908 1.671 4.219 1.00 98.31 103 MET A O 1
ATOM 790 N N . GLN A 1 104 ? -8.630 3.475 2.914 1.00 98.69 104 GLN A N 1
ATOM 791 C CA . GLN A 1 104 ? -8.626 2.828 1.612 1.00 98.69 104 GLN A CA 1
ATOM 792 C C . GLN A 1 104 ? -7.267 3.024 0.942 1.00 98.69 104 GLN A C 1
ATOM 794 O O . GLN A 1 104 ? -6.699 4.116 0.951 1.00 98.69 104 GLN A O 1
ATOM 799 N N . LEU A 1 105 ? -6.785 1.955 0.318 1.00 98.81 105 LEU A N 1
ATOM 800 C CA . LEU A 1 105 ? -5.557 1.911 -0.456 1.00 98.81 105 LEU A CA 1
ATOM 801 C C . LEU A 1 105 ? -5.887 1.529 -1.903 1.00 98.81 105 LEU A C 1
ATOM 803 O O . LEU A 1 105 ? -6.575 0.536 -2.156 1.00 98.81 105 LEU A O 1
ATOM 807 N N . ALA A 1 106 ? -5.387 2.318 -2.851 1.00 98.69 106 ALA A N 1
ATOM 808 C CA . ALA A 1 106 ? -5.398 2.008 -4.279 1.00 98.69 106 ALA A CA 1
ATOM 809 C C . ALA A 1 106 ? -3.960 2.066 -4.799 1.00 98.69 106 ALA A C 1
ATOM 811 O O . ALA A 1 106 ? -3.349 3.135 -4.797 1.00 98.69 106 ALA A O 1
ATOM 812 N N . LEU A 1 107 ? -3.413 0.909 -5.180 1.00 98.75 107 LEU A N 1
ATOM 813 C CA . LEU A 1 107 ? -1.970 0.724 -5.369 1.00 98.75 107 LEU A CA 1
ATOM 814 C C . LEU A 1 107 ? -1.674 0.132 -6.749 1.00 98.75 107 LEU A C 1
ATOM 816 O O . LEU A 1 107 ? -1.995 -1.021 -7.013 1.00 98.75 107 LEU A O 1
ATOM 820 N N . TYR A 1 108 ? -1.063 0.890 -7.643 1.00 98.69 108 TYR A N 1
ATOM 821 C CA . TYR A 1 108 ? -0.884 0.503 -9.037 1.00 98.69 108 TYR A CA 1
ATOM 822 C C . TYR A 1 108 ? 0.569 0.667 -9.479 1.00 98.69 108 TYR A C 1
ATOM 824 O O . TYR A 1 108 ? 1.219 1.653 -9.140 1.00 98.69 108 TYR A O 1
ATOM 832 N N . LEU A 1 109 ? 1.063 -0.296 -10.253 1.00 98.44 109 LEU A N 1
ATOM 833 C CA . LEU A 1 109 ? 2.410 -0.337 -10.812 1.00 98.44 109 LEU A CA 1
ATOM 834 C C . LEU A 1 109 ? 2.345 -0.924 -12.225 1.00 98.44 109 LEU A C 1
ATOM 836 O O . LEU A 1 109 ? 1.786 -2.008 -12.421 1.00 98.44 109 LEU A O 1
ATOM 840 N N . ASP A 1 110 ? 2.931 -0.211 -13.186 1.00 97.62 110 ASP A N 1
ATOM 841 C CA . ASP A 1 110 ? 3.133 -0.695 -14.552 1.00 97.62 110 ASP A CA 1
ATOM 842 C C . ASP A 1 110 ? 4.089 -1.885 -14.482 1.00 97.62 110 ASP A C 1
ATOM 844 O O . ASP A 1 110 ? 5.282 -1.737 -14.223 1.00 97.62 110 ASP A O 1
ATOM 848 N N . THR A 1 111 ? 3.536 -3.078 -14.653 1.00 93.94 111 THR A N 1
ATOM 849 C CA . THR A 1 111 ? 4.286 -4.333 -14.571 1.00 93.94 111 THR A CA 1
ATOM 850 C C . THR A 1 111 ? 4.540 -4.946 -15.938 1.00 93.94 111 THR A C 1
ATOM 852 O O . THR A 1 111 ? 5.411 -5.808 -16.045 1.00 93.94 111 THR A O 1
ATOM 855 N N . ASP A 1 112 ? 3.815 -4.519 -16.976 1.00 94.44 112 ASP A N 1
ATOM 856 C CA . ASP A 1 112 ? 3.831 -5.178 -18.279 1.00 94.44 112 ASP A CA 1
ATOM 857 C C . ASP A 1 112 ? 4.648 -4.439 -19.337 1.00 94.44 112 ASP A C 1
ATOM 859 O O . ASP A 1 112 ? 5.112 -5.084 -20.277 1.00 94.44 112 ASP A O 1
ATOM 863 N N . GLY A 1 113 ? 4.886 -3.133 -19.228 1.00 95.19 113 GLY A N 1
ATOM 864 C CA . GLY A 1 113 ? 5.410 -2.454 -20.409 1.00 95.19 113 GLY A CA 1
ATOM 865 C C . GLY A 1 113 ? 4.835 -1.098 -20.688 1.00 95.19 113 GLY A C 1
ATOM 866 O O . GLY A 1 113 ? 5.560 -0.240 -21.188 1.00 95.19 113 GLY A O 1
ATOM 867 N N . ASP A 1 114 ? 3.533 -0.973 -20.492 1.00 95.75 114 ASP A N 1
ATOM 868 C CA . ASP A 1 114 ? 2.717 -0.141 -21.367 1.00 95.75 114 ASP A CA 1
ATOM 869 C C . ASP A 1 114 ? 2.627 1.323 -20.926 1.00 95.75 114 ASP A C 1
ATOM 871 O O . ASP A 1 114 ? 1.991 2.146 -21.591 1.00 95.75 114 ASP A O 1
ATOM 875 N N . GLY A 1 115 ? 3.295 1.667 -19.823 1.00 96.62 115 GLY A N 1
ATOM 876 C CA . GLY A 1 115 ? 3.313 3.012 -19.275 1.00 96.62 115 GLY A CA 1
ATOM 877 C C . GLY A 1 115 ? 2.012 3.411 -18.578 1.00 96.62 115 GLY A C 1
ATOM 878 O O . GLY A 1 115 ? 1.854 4.605 -18.278 1.00 96.62 115 GLY A O 1
ATOM 879 N N . ILE A 1 116 ? 1.103 2.466 -18.311 1.00 97.62 116 ILE A N 1
ATOM 880 C CA . ILE A 1 116 ? -0.118 2.643 -17.523 1.00 97.62 116 ILE A CA 1
ATOM 881 C C . ILE A 1 116 ? 0.065 1.925 -16.176 1.00 97.62 116 ILE A C 1
ATOM 883 O O . ILE A 1 116 ? 0.133 0.701 -16.127 1.00 97.62 116 ILE A O 1
ATOM 887 N N . PRO A 1 117 ? 0.082 2.654 -15.041 1.00 97.00 117 PRO A N 1
ATOM 888 C CA . PRO A 1 117 ? 0.263 2.031 -13.731 1.00 97.00 117 PRO A CA 1
ATOM 889 C C . PRO A 1 117 ? -0.767 0.952 -13.397 1.00 97.00 117 PRO A C 1
ATOM 891 O O . PRO A 1 117 ? -0.457 -0.003 -12.702 1.00 97.00 117 PRO A O 1
ATOM 894 N N . MET A 1 118 ? -2.024 1.128 -13.810 1.00 97.38 118 MET A N 1
ATOM 895 C CA . MET A 1 118 ? -3.116 0.238 -13.421 1.00 97.38 118 MET A CA 1
ATOM 896 C C . MET A 1 118 ? -3.167 -0.990 -14.339 1.00 97.38 118 MET A C 1
ATOM 898 O O . MET A 1 118 ? -3.541 -0.834 -15.504 1.00 97.38 118 MET A O 1
ATOM 902 N N . PRO A 1 119 ? -2.943 -2.219 -13.822 1.00 92.62 119 PRO A N 1
ATOM 903 C CA . PRO A 1 119 ? -3.070 -3.420 -14.637 1.00 92.62 119 PRO A CA 1
ATOM 904 C C . PRO A 1 119 ? -4.447 -3.525 -15.304 1.00 92.62 119 PRO A C 1
ATOM 906 O O . PRO A 1 119 ? -5.497 -3.348 -14.659 1.00 92.62 119 PRO A O 1
ATOM 909 N N . LYS A 1 120 ? -4.439 -3.855 -16.603 1.00 90.69 120 LYS A N 1
ATOM 910 C CA . LYS A 1 120 ? -5.642 -3.931 -17.453 1.00 90.69 120 LYS A CA 1
ATOM 911 C C . LYS A 1 120 ? -6.686 -4.870 -16.868 1.00 90.69 120 LYS A C 1
ATOM 913 O O . LYS A 1 120 ? -7.850 -4.506 -16.685 1.00 90.69 120 LYS A O 1
ATOM 918 N N . ARG A 1 121 ? -6.258 -6.083 -16.523 1.00 91.75 121 ARG A N 1
ATOM 919 C CA . ARG A 1 121 ? -7.119 -7.101 -15.929 1.00 91.75 121 ARG A CA 1
ATOM 920 C C . ARG A 1 121 ? -7.320 -6.805 -14.451 1.00 91.75 121 ARG A C 1
ATOM 922 O O . ARG A 1 121 ? -6.380 -6.806 -13.662 1.00 91.75 121 ARG A O 1
ATOM 929 N N . ARG A 1 122 ? -8.582 -6.647 -14.046 1.00 89.62 122 ARG A N 1
ATOM 930 C CA . ARG A 1 122 ? -8.961 -6.402 -12.645 1.00 89.62 122 ARG A CA 1
ATOM 931 C C . ARG A 1 122 ? -8.371 -7.431 -11.674 1.00 89.62 122 ARG A C 1
ATOM 933 O O . ARG A 1 122 ? -7.945 -7.061 -10.587 1.00 89.62 122 ARG A O 1
ATOM 940 N N . VAL A 1 123 ? -8.320 -8.702 -12.078 1.00 90.62 123 VAL A N 1
ATOM 941 C CA . VAL A 1 123 ? -7.784 -9.800 -11.256 1.00 90.62 123 VAL A CA 1
ATOM 942 C C . VAL A 1 123 ? -6.286 -9.679 -10.962 1.00 90.62 123 VAL A C 1
ATOM 944 O O . VAL A 1 123 ? -5.835 -10.236 -9.965 1.00 90.62 123 VAL A O 1
ATOM 947 N N . ASP A 1 124 ? -5.531 -8.948 -11.783 1.00 93.81 124 ASP A N 1
ATOM 948 C CA . ASP A 1 124 ? -4.078 -8.812 -11.639 1.00 93.81 124 ASP A CA 1
ATOM 949 C C . ASP A 1 124 ? -3.692 -7.617 -10.758 1.00 93.81 124 ASP A C 1
ATOM 951 O O . ASP A 1 124 ? -2.639 -7.626 -10.128 1.00 93.81 124 ASP A O 1
ATOM 955 N N . ARG A 1 125 ? -4.594 -6.640 -10.591 1.00 95.44 125 ARG A N 1
ATOM 956 C CA . ARG A 1 125 ? -4.359 -5.433 -9.777 1.00 95.44 125 ARG A CA 1
ATOM 957 C C . ARG A 1 125 ? -3.988 -5.734 -8.327 1.00 95.44 125 ARG A C 1
ATOM 959 O O . ARG A 1 125 ? -3.242 -4.976 -7.726 1.00 95.44 125 ARG A O 1
ATOM 966 N N . LYS A 1 126 ? -4.518 -6.812 -7.745 1.00 96.06 126 LYS A N 1
ATOM 967 C CA . LYS A 1 126 ? -4.197 -7.215 -6.365 1.00 96.06 126 LYS A CA 1
ATOM 968 C C . LYS A 1 126 ? -2.938 -8.073 -6.249 1.00 96.06 126 LYS A C 1
ATOM 970 O O . LYS A 1 126 ? -2.360 -8.133 -5.174 1.00 96.06 126 LYS A O 1
ATOM 975 N N . LYS A 1 127 ? -2.524 -8.738 -7.334 1.00 96.56 127 LYS A N 1
ATOM 976 C CA . LYS A 1 127 ? -1.390 -9.680 -7.328 1.00 96.56 127 LYS A CA 1
ATOM 977 C C . LYS A 1 127 ? -0.045 -8.978 -7.166 1.00 96.56 127 LYS A C 1
ATOM 979 O O . LYS A 1 127 ? 0.915 -9.604 -6.747 1.00 96.56 127 LYS A O 1
ATOM 984 N N . ILE A 1 128 ? -0.009 -7.688 -7.490 1.00 96.81 128 ILE A N 1
ATOM 985 C CA . ILE A 1 128 ? 1.162 -6.817 -7.364 1.00 96.81 128 ILE A CA 1
ATOM 986 C C . ILE A 1 128 ? 1.265 -6.151 -5.986 1.00 96.81 128 ILE A C 1
ATOM 988 O O . ILE A 1 128 ? 2.160 -5.341 -5.785 1.00 96.81 128 ILE A O 1
ATOM 992 N N . VAL A 1 129 ? 0.331 -6.422 -5.067 1.00 98.44 129 VAL A N 1
ATOM 993 C CA . VAL A 1 129 ? 0.315 -5.832 -3.723 1.00 98.44 129 VAL A CA 1
ATOM 994 C C . VAL A 1 129 ? 0.610 -6.910 -2.693 1.00 98.44 129 VAL A C 1
ATOM 996 O O . VAL A 1 129 ? -0.083 -7.927 -2.670 1.00 98.44 129 VAL A O 1
ATOM 999 N N . TYR A 1 130 ? 1.577 -6.664 -1.818 1.00 97.88 130 TYR A N 1
ATOM 1000 C CA . TYR A 1 130 ? 2.036 -7.598 -0.792 1.00 97.88 130 TYR A CA 1
ATOM 1001 C C . TYR A 1 130 ? 1.882 -6.966 0.589 1.00 97.88 130 TYR A C 1
ATOM 1003 O O . TYR A 1 130 ? 2.331 -5.844 0.806 1.00 97.88 130 TYR A O 1
ATOM 1011 N N . ILE A 1 131 ? 1.222 -7.653 1.518 1.00 97.19 131 ILE A N 1
ATOM 1012 C CA . ILE A 1 131 ? 0.871 -7.092 2.828 1.00 97.19 131 ILE A CA 1
ATOM 1013 C C . ILE A 1 131 ? 1.638 -7.805 3.936 1.00 97.19 131 ILE A C 1
ATOM 1015 O O . ILE A 1 131 ? 1.652 -9.037 3.978 1.00 97.19 131 ILE A O 1
ATOM 1019 N N . ARG A 1 132 ? 2.231 -7.004 4.832 1.00 94.38 132 ARG A N 1
ATOM 1020 C CA . ARG A 1 132 ? 3.054 -7.414 5.982 1.00 94.38 132 ARG A CA 1
ATOM 1021 C C . ARG A 1 132 ? 4.205 -8.346 5.572 1.00 94.38 132 ARG A C 1
ATOM 1023 O O . ARG A 1 132 ? 4.535 -8.481 4.393 1.00 94.38 132 ARG A O 1
ATOM 1030 N N . GLY A 1 133 ? 4.842 -8.978 6.558 1.00 90.44 133 GLY A N 1
ATOM 1031 C CA . GLY A 1 133 ? 5.921 -9.945 6.337 1.00 90.44 133 GLY A CA 1
ATOM 1032 C C . GLY A 1 133 ? 5.479 -11.180 5.545 1.00 90.44 133 GLY A C 1
ATOM 1033 O O . GLY A 1 133 ? 6.257 -11.714 4.760 1.00 90.44 133 GLY A O 1
ATOM 1034 N N . CYS A 1 134 ? 4.210 -11.581 5.672 1.00 91.62 134 CYS A N 1
ATOM 1035 C CA . CYS A 1 134 ? 3.640 -12.718 4.946 1.00 91.62 134 CYS A CA 1
ATOM 1036 C C . CYS A 1 134 ? 3.429 -12.457 3.449 1.00 91.62 134 CYS A C 1
ATOM 1038 O O . CYS A 1 134 ? 3.160 -13.394 2.696 1.00 91.62 134 CYS A O 1
ATOM 1040 N N . LYS A 1 135 ? 3.539 -11.198 2.998 1.00 94.31 135 LYS A N 1
ATOM 1041 C CA . LYS A 1 135 ? 3.354 -10.794 1.596 1.00 94.31 135 LYS A CA 1
ATOM 1042 C C . LYS A 1 135 ? 2.005 -11.253 1.020 1.00 94.31 135 LYS A C 1
ATOM 1044 O O . LYS A 1 135 ? 1.874 -11.492 -0.180 1.00 94.31 135 LYS A O 1
ATOM 1049 N N . THR A 1 136 ? 0.978 -11.342 1.865 1.00 95.19 136 THR A N 1
ATOM 1050 C CA . THR A 1 136 ? -0.363 -11.779 1.463 1.00 95.19 136 THR A CA 1
ATOM 1051 C C . THR A 1 136 ? -0.986 -10.737 0.540 1.00 95.19 136 THR A C 1
ATOM 1053 O O . THR A 1 136 ? -0.938 -9.539 0.820 1.00 95.19 136 THR A O 1
ATOM 1056 N N . ASN A 1 137 ? -1.600 -11.165 -0.564 1.00 96.88 137 ASN A N 1
ATOM 1057 C CA . ASN A 1 137 ? -2.307 -10.229 -1.435 1.00 96.88 137 ASN A CA 1
ATOM 1058 C C . ASN A 1 137 ? -3.622 -9.749 -0.785 1.00 96.88 137 ASN A C 1
ATOM 1060 O O . ASN A 1 137 ? -4.340 -10.554 -0.172 1.00 96.88 137 ASN A O 1
ATOM 1064 N N . PRO A 1 138 ? -4.016 -8.473 -0.970 1.00 97.25 138 PRO A N 1
ATOM 1065 C CA . PRO A 1 138 ? -5.317 -7.997 -0.522 1.00 97.25 138 PRO A CA 1
ATOM 1066 C C . PRO A 1 138 ? -6.456 -8.734 -1.243 1.00 97.25 138 PRO A C 1
ATOM 1068 O O . PRO A 1 138 ? -6.276 -9.261 -2.345 1.00 97.25 138 PRO A O 1
ATOM 1071 N N . PRO A 1 139 ? -7.677 -8.738 -0.686 1.00 96.31 139 PRO A N 1
ATOM 1072 C CA . PRO A 1 139 ? -8.824 -9.378 -1.329 1.00 96.31 139 PRO A CA 1
ATOM 1073 C C . PRO A 1 139 ? -9.192 -8.729 -2.679 1.00 96.31 139 PRO A C 1
ATOM 1075 O O . PRO A 1 139 ? -9.657 -9.423 -3.593 1.00 96.31 139 PRO A O 1
ATOM 1078 N N . ASN A 1 140 ? -8.928 -7.426 -2.839 1.00 97.38 140 ASN A N 1
ATOM 1079 C CA . ASN A 1 140 ? -9.142 -6.651 -4.062 1.00 97.38 140 ASN A CA 1
ATOM 1080 C C . ASN A 1 140 ? -8.123 -5.502 -4.166 1.00 97.38 140 ASN A C 1
ATOM 1082 O O . ASN A 1 140 ? -7.291 -5.331 -3.285 1.00 97.38 140 ASN A O 1
ATOM 1086 N N . ASN A 1 141 ? -8.180 -4.715 -5.234 1.00 97.50 141 ASN A N 1
ATOM 1087 C CA . ASN A 1 141 ? -7.476 -3.442 -5.326 1.00 97.50 141 ASN A CA 1
ATOM 1088 C C . ASN A 1 141 ? -8.312 -2.472 -6.188 1.00 97.50 141 ASN A C 1
ATOM 1090 O O . ASN A 1 141 ? -8.524 -2.766 -7.373 1.00 97.50 141 ASN A O 1
ATOM 1094 N N . PRO A 1 142 ? -8.848 -1.372 -5.624 1.00 97.81 142 PRO A N 1
ATOM 1095 C CA . PRO A 1 142 ? -8.628 -0.863 -4.263 1.00 97.81 142 PRO A CA 1
ATOM 1096 C C . PRO A 1 142 ? -9.122 -1.793 -3.146 1.00 97.81 142 PRO A C 1
ATOM 1098 O O . PRO A 1 142 ? -10.043 -2.590 -3.345 1.00 97.81 142 PRO A O 1
ATOM 1101 N N . PHE A 1 143 ? -8.518 -1.673 -1.968 1.00 98.50 143 PHE A N 1
ATOM 1102 C CA . PHE A 1 143 ? -8.904 -2.385 -0.749 1.00 98.50 143 PHE A CA 1
ATOM 1103 C C . PHE A 1 143 ? -8.931 -1.437 0.440 1.00 98.50 143 PHE A C 1
ATOM 1105 O O . PHE A 1 143 ? -8.472 -0.301 0.357 1.00 98.50 143 PHE A O 1
ATOM 1112 N N . VAL A 1 144 ? -9.504 -1.894 1.543 1.00 98.50 144 VAL A N 1
ATOM 1113 C CA . VAL A 1 144 ? -9.602 -1.120 2.772 1.00 98.50 144 VAL A CA 1
ATOM 1114 C C . VAL A 1 144 ? -8.945 -1.837 3.937 1.00 98.50 144 VAL A C 1
ATOM 1116 O O . VAL A 1 144 ? -8.923 -3.068 3.977 1.00 98.50 144 VAL A O 1
ATOM 1119 N N . VAL A 1 145 ? -8.459 -1.047 4.887 1.00 98.50 145 VAL A N 1
ATOM 1120 C CA . VAL A 1 145 ? -7.871 -1.482 6.151 1.00 98.50 145 VAL A CA 1
ATOM 1121 C C . VAL A 1 145 ? -8.657 -0.813 7.276 1.00 98.50 145 VAL A C 1
ATOM 1123 O O . VAL A 1 145 ? -8.838 0.408 7.272 1.00 98.50 145 VAL A O 1
ATOM 1126 N N . ILE A 1 146 ? -9.186 -1.610 8.200 1.00 98.25 146 ILE A N 1
ATOM 1127 C CA . ILE A 1 146 ? -10.069 -1.151 9.277 1.00 98.25 146 ILE A CA 1
ATOM 1128 C C . ILE A 1 146 ? -9.507 -1.629 10.609 1.00 98.25 146 ILE A C 1
ATOM 1130 O O . ILE A 1 146 ? -9.204 -2.811 10.772 1.00 98.25 146 ILE A O 1
ATOM 1134 N N . ALA A 1 147 ? -9.435 -0.724 11.576 1.00 97.88 147 ALA A N 1
ATOM 1135 C CA . ALA A 1 147 ? -9.009 -1.039 12.926 1.00 97.88 147 ALA A CA 1
ATOM 1136 C C . ALA A 1 147 ? -9.892 -2.145 13.549 1.00 97.88 147 ALA A C 1
ATOM 1138 O O . ALA A 1 147 ? -11.104 -2.204 13.286 1.00 97.88 147 ALA A O 1
ATOM 1139 N N . PRO A 1 148 ? -9.321 -3.022 14.391 1.00 97.12 148 PRO A N 1
ATOM 1140 C CA . PRO A 1 148 ? -10.096 -3.971 15.179 1.00 97.12 148 PRO A CA 1
ATOM 1141 C C . PRO A 1 148 ? -11.134 -3.270 16.063 1.00 97.12 148 PRO A C 1
ATOM 1143 O O . PRO A 1 148 ? -11.028 -2.084 16.387 1.00 97.12 148 PRO A O 1
ATOM 1146 N N . ARG A 1 149 ? -12.154 -4.017 16.497 1.00 93.69 149 ARG A N 1
ATOM 1147 C CA . ARG A 1 149 ? -13.187 -3.475 17.389 1.00 93.69 149 ARG A CA 1
ATOM 1148 C C . ARG A 1 149 ? -12.548 -2.975 18.690 1.00 93.69 149 ARG A C 1
ATOM 1150 O O . ARG A 1 149 ? -11.790 -3.702 19.315 1.00 93.69 149 ARG A O 1
ATOM 1157 N N . GLY A 1 150 ? -12.906 -1.761 19.106 1.00 94.25 150 GLY A N 1
ATOM 1158 C CA . GLY A 1 150 ? -12.386 -1.134 20.327 1.00 94.25 150 GLY A CA 1
ATOM 1159 C C . GLY A 1 150 ? -11.123 -0.293 20.123 1.00 94.25 150 GLY A C 1
ATOM 1160 O O . GLY A 1 150 ? -10.761 0.451 21.028 1.00 94.25 150 GLY A O 1
ATOM 1161 N N . MET A 1 151 ? -10.499 -0.341 18.942 1.00 96.31 151 MET A N 1
ATOM 1162 C CA . MET A 1 151 ? -9.358 0.514 18.612 1.00 96.31 151 MET A CA 1
ATOM 1163 C C . MET A 1 151 ? -9.809 1.864 18.046 1.00 96.31 151 MET A C 1
ATOM 1165 O O . MET A 1 151 ? -10.794 1.954 17.311 1.00 96.31 151 MET A O 1
ATOM 1169 N N . SER A 1 152 ? -9.059 2.919 18.363 1.00 94.62 152 SER A N 1
ATOM 1170 C CA . SER A 1 152 ? -9.281 4.283 17.859 1.00 94.62 152 SER A CA 1
ATOM 1171 C C . SER A 1 152 ? -8.470 4.607 16.600 1.00 94.62 152 SER A C 1
ATOM 1173 O O . SER A 1 152 ? -8.762 5.588 15.916 1.00 94.62 152 SER A O 1
ATOM 1175 N N . MET A 1 153 ? -7.471 3.782 16.280 1.00 96.62 153 MET A N 1
ATOM 1176 C CA . MET A 1 153 ? -6.577 3.951 15.137 1.00 96.62 153 MET A CA 1
ATOM 1177 C C . MET A 1 153 ? -6.265 2.601 14.502 1.00 96.62 153 MET A C 1
ATOM 1179 O O . MET A 1 153 ? -6.184 1.586 15.199 1.00 96.62 153 MET A O 1
ATOM 1183 N N . VAL A 1 154 ? -6.096 2.609 13.181 1.00 96.94 154 VAL A N 1
ATOM 1184 C CA . VAL A 1 154 ? -5.614 1.459 12.417 1.00 96.94 154 VAL A CA 1
ATOM 1185 C C . VAL A 1 154 ? -4.085 1.469 12.415 1.00 96.94 154 VAL A C 1
ATOM 1187 O O . VAL A 1 154 ? -3.470 2.409 11.913 1.00 96.94 154 VAL A O 1
ATOM 1190 N N . LEU A 1 155 ? -3.477 0.442 13.010 1.00 97.81 155 LEU A N 1
ATOM 1191 C CA . LEU A 1 155 ? -2.020 0.295 13.132 1.00 97.81 155 LEU A CA 1
ATOM 1192 C C . LEU A 1 155 ? -1.549 -0.977 12.414 1.00 97.81 155 LEU A C 1
ATOM 1194 O O . LEU A 1 155 ? -2.308 -1.950 12.365 1.00 97.81 155 LEU A O 1
ATOM 1198 N N . PRO A 1 156 ? -0.326 -0.999 11.861 1.00 96.94 156 PRO A N 1
ATOM 1199 C CA . PRO A 1 156 ? 0.167 -2.138 11.094 1.00 96.94 156 PRO A CA 1
ATOM 1200 C C . PRO A 1 156 ? 0.513 -3.366 11.955 1.00 96.94 156 PRO A C 1
ATOM 1202 O O . PRO A 1 156 ? 0.499 -4.486 11.431 1.00 96.94 156 PRO A O 1
ATOM 1205 N N . SER A 1 157 ? 0.779 -3.203 13.259 1.00 95.75 157 SER A N 1
ATOM 1206 C CA . SER A 1 157 ? 0.965 -4.326 14.195 1.00 95.75 157 SER A CA 1
ATOM 1207 C C . SER A 1 157 ? -0.328 -5.065 14.549 1.00 95.75 157 SER A C 1
ATOM 1209 O O . SER A 1 157 ? -0.275 -6.215 14.982 1.00 95.75 157 SER A O 1
ATOM 1211 N N . GLN A 1 158 ? -1.491 -4.434 14.370 1.00 97.44 158 GLN A N 1
ATOM 1212 C CA . GLN A 1 158 ? -2.778 -5.005 14.763 1.00 97.44 158 GLN A CA 1
ATOM 1213 C C . GLN A 1 158 ? -3.196 -6.163 13.850 1.00 97.44 158 GLN A C 1
ATOM 1215 O O . GLN A 1 158 ? -2.932 -6.156 12.649 1.00 97.44 158 GLN A O 1
ATOM 1220 N N . ASN A 1 159 ? -4.019 -7.071 14.384 1.00 97.25 159 ASN A N 1
ATOM 1221 C CA . ASN A 1 159 ? -4.854 -7.955 13.569 1.00 97.25 159 ASN A CA 1
ATOM 1222 C C . ASN A 1 159 ? -6.042 -7.175 12.969 1.00 97.25 159 ASN A C 1
ATOM 1224 O O . ASN A 1 159 ? -7.207 -7.380 13.317 1.00 97.25 159 ASN A O 1
ATOM 1228 N N . PHE A 1 160 ? -5.739 -6.175 12.142 1.00 98.25 160 PHE A N 1
ATOM 1229 C CA . PHE A 1 160 ? -6.729 -5.316 11.503 1.00 98.25 160 PHE A CA 1
ATOM 1230 C C . PHE A 1 160 ? -7.606 -6.103 10.525 1.00 98.25 160 PHE A C 1
ATOM 1232 O O . PHE A 1 160 ? -7.227 -7.149 9.996 1.00 98.25 160 PHE A O 1
ATOM 1239 N N . TYR A 1 161 ? -8.784 -5.562 10.220 1.00 98.38 161 TYR A N 1
ATOM 1240 C CA . TYR A 1 161 ? -9.572 -6.093 9.119 1.00 98.38 161 TYR A CA 1
ATOM 1241 C C . TYR A 1 161 ? -9.048 -5.569 7.790 1.00 98.38 161 TYR A C 1
ATOM 1243 O O . TYR A 1 161 ? -8.815 -4.370 7.628 1.00 98.38 161 TYR A O 1
ATOM 1251 N N . ILE A 1 162 ? -8.988 -6.452 6.806 1.00 98.19 162 ILE A N 1
ATOM 1252 C CA . ILE A 1 162 ? -8.734 -6.118 5.415 1.00 98.19 162 ILE A CA 1
ATOM 1253 C C . ILE A 1 162 ? -9.932 -6.511 4.554 1.00 98.19 162 ILE A C 1
ATOM 1255 O O . ILE A 1 162 ? -10.515 -7.584 4.715 1.00 98.19 162 ILE A O 1
ATOM 1259 N N . GLY A 1 163 ? -10.334 -5.641 3.634 1.00 97.88 163 GLY A N 1
ATOM 1260 C CA . GLY A 1 163 ? -11.557 -5.848 2.864 1.00 97.88 163 GLY A CA 1
ATOM 1261 C C . GLY A 1 163 ? -11.626 -5.029 1.592 1.00 97.88 163 GLY A C 1
ATOM 1262 O O . GLY A 1 163 ? -10.643 -4.441 1.153 1.00 97.88 163 GLY A O 1
ATOM 1263 N N . TYR A 1 164 ? -12.805 -4.968 0.989 1.00 97.75 164 TYR A N 1
ATOM 1264 C CA . TYR A 1 164 ? -13.078 -4.062 -0.123 1.00 97.75 164 TYR A CA 1
ATOM 1265 C C . TYR A 1 164 ? -14.556 -3.682 -0.177 1.00 97.75 164 TYR A C 1
ATOM 1267 O O . TYR A 1 164 ? -15.428 -4.411 0.300 1.00 97.75 164 TYR A O 1
ATOM 1275 N N . CYS A 1 165 ? -14.827 -2.523 -0.774 1.00 96.69 165 CYS A N 1
ATOM 1276 C CA . CYS A 1 165 ? -16.181 -2.041 -1.005 1.00 96.69 165 CYS A CA 1
ATOM 1277 C C . CYS A 1 165 ? -16.889 -2.916 -2.056 1.00 96.69 165 CYS A C 1
ATOM 1279 O O . CYS A 1 165 ? -16.385 -3.066 -3.171 1.00 96.69 165 CYS A O 1
ATOM 1281 N N . ILE A 1 166 ? -18.062 -3.459 -1.723 1.00 96.69 166 ILE A N 1
ATOM 1282 C CA . ILE A 1 166 ? -18.937 -4.190 -2.661 1.00 96.69 166 ILE A CA 1
ATOM 1283 C C . ILE A 1 166 ? -20.074 -3.318 -3.210 1.00 96.69 166 ILE A C 1
ATOM 1285 O O . ILE A 1 166 ? -20.650 -3.644 -4.243 1.00 96.69 166 ILE A O 1
ATOM 1289 N N . SER A 1 167 ? -20.385 -2.208 -2.537 1.00 95.19 167 SER A N 1
ATOM 1290 C CA . SER A 1 167 ? -21.373 -1.211 -2.957 1.00 95.19 167 SER A CA 1
ATOM 1291 C C . SER A 1 167 ? -21.055 0.145 -2.326 1.00 95.19 167 SER A C 1
ATOM 1293 O O . SER A 1 167 ? -20.542 0.194 -1.207 1.00 95.19 167 SER A O 1
ATOM 1295 N N . GLY A 1 168 ? -21.360 1.239 -3.026 1.00 93.88 168 GLY A N 1
ATOM 1296 C CA . GLY A 1 168 ? -21.019 2.601 -2.613 1.00 93.88 168 GLY A CA 1
ATOM 1297 C C . GLY A 1 168 ? -19.534 2.942 -2.784 1.00 93.88 168 GLY A C 1
ATOM 1298 O O . GLY A 1 168 ? -18.757 2.178 -3.358 1.00 93.88 168 GLY A O 1
ATOM 1299 N N . ILE A 1 169 ? -19.142 4.109 -2.273 1.00 93.69 169 ILE A N 1
ATOM 1300 C CA . ILE A 1 169 ? -17.766 4.622 -2.322 1.00 93.69 169 ILE A CA 1
ATOM 1301 C C . ILE A 1 169 ? -17.223 4.818 -0.910 1.00 93.69 169 ILE A C 1
ATOM 1303 O O . ILE A 1 169 ? -17.980 5.109 0.019 1.00 93.69 169 ILE A O 1
ATOM 1307 N N . PHE A 1 170 ? -15.915 4.645 -0.735 1.00 94.81 170 PHE A N 1
ATOM 1308 C CA . PHE A 1 170 ? -15.255 4.974 0.524 1.00 94.81 170 PHE A CA 1
ATOM 1309 C C . PHE A 1 170 ? -15.518 6.453 0.888 1.00 94.81 170 PHE A C 1
ATOM 1311 O O . PHE A 1 170 ? -15.577 7.287 -0.015 1.00 94.81 170 PHE A O 1
ATOM 1318 N N . PRO A 1 171 ? -15.735 6.799 2.174 1.00 94.12 171 PRO A N 1
ATOM 1319 C CA . PRO A 1 171 ? -15.769 5.924 3.353 1.00 94.12 171 PRO A CA 1
ATOM 1320 C C . PRO A 1 171 ? -17.152 5.324 3.671 1.00 94.12 171 PRO A C 1
ATOM 1322 O O . PRO A 1 171 ? -17.309 4.656 4.689 1.00 94.12 171 PRO A O 1
ATOM 1325 N N . ARG A 1 172 ? -18.170 5.544 2.832 1.00 94.19 172 ARG A N 1
ATOM 1326 C CA . ARG A 1 172 ? -19.577 5.161 3.083 1.00 94.19 172 ARG A CA 1
ATOM 1327 C C . ARG A 1 172 ? -20.000 3.863 2.381 1.00 94.19 172 ARG A C 1
ATOM 1329 O O . ARG A 1 172 ? -21.179 3.668 2.103 1.00 94.19 172 ARG A O 1
ATOM 1336 N N . CYS A 1 173 ? -19.049 2.998 2.047 1.00 95.00 173 CYS A N 1
ATOM 1337 C CA . CYS A 1 173 ? -19.315 1.782 1.290 1.00 95.00 173 CYS A CA 1
ATOM 1338 C C . CYS A 1 173 ? -19.680 0.591 2.188 1.00 95.00 173 CYS A C 1
ATOM 1340 O O . CYS A 1 173 ? -19.245 0.500 3.337 1.00 95.00 173 CYS A O 1
ATOM 1342 N N . THR A 1 174 ? -20.428 -0.365 1.639 1.00 96.94 174 THR A N 1
ATOM 1343 C CA . THR A 1 174 ? -20.595 -1.688 2.252 1.00 96.94 174 THR A CA 1
ATOM 1344 C C . THR A 1 174 ? -19.330 -2.500 2.013 1.00 96.94 174 THR A C 1
ATOM 1346 O O . THR A 1 174 ? -18.884 -2.620 0.871 1.00 96.94 174 THR A O 1
ATOM 1349 N N . VAL A 1 175 ? -18.757 -3.067 3.075 1.00 97.19 175 VAL A N 1
ATOM 1350 C CA . VAL A 1 175 ? -17.473 -3.775 3.023 1.00 97.19 175 VAL A CA 1
ATOM 1351 C C . VAL A 1 175 ? -17.666 -5.254 3.306 1.00 97.19 175 VAL A C 1
ATOM 1353 O O . VAL A 1 175 ? -18.263 -5.614 4.319 1.00 97.19 175 VAL A O 1
ATOM 1356 N N . VAL A 1 176 ? -17.070 -6.096 2.466 1.00 97.25 176 VAL A N 1
ATOM 1357 C CA . VAL A 1 176 ? -16.727 -7.473 2.843 1.00 97.25 176 VAL A CA 1
ATOM 1358 C C . VAL A 1 176 ? -15.275 -7.493 3.322 1.00 97.25 176 VAL A C 1
ATOM 1360 O O . VAL A 1 176 ? -14.406 -6.895 2.678 1.00 97.25 176 VAL A O 1
ATOM 1363 N N . LYS A 1 177 ? -15.021 -8.099 4.484 1.00 97.06 177 LYS A N 1
ATOM 1364 C CA . LYS A 1 177 ? -13.731 -8.030 5.181 1.00 97.06 177 LYS A CA 1
ATOM 1365 C C . LYS A 1 177 ? -13.417 -9.308 5.949 1.00 97.06 177 LYS A C 1
ATOM 1367 O O . LYS A 1 177 ? -14.332 -10.021 6.348 1.00 97.06 177 LYS A O 1
ATOM 1372 N N . TRP A 1 178 ? -12.131 -9.511 6.194 1.00 97.31 178 TRP A N 1
ATOM 1373 C CA . TRP A 1 178 ? -11.538 -10.616 6.948 1.00 97.31 178 TRP A CA 1
ATOM 1374 C C . TRP A 1 178 ? -10.490 -10.055 7.901 1.00 97.31 178 TRP A C 1
ATOM 1376 O O . TRP A 1 178 ? -9.986 -8.955 7.656 1.00 97.31 178 TRP A O 1
ATOM 1386 N N . LEU A 1 179 ? -10.150 -10.783 8.959 1.00 97.56 179 LEU A N 1
ATOM 1387 C CA . LEU A 1 179 ? -8.971 -10.449 9.757 1.00 97.56 179 LEU A CA 1
ATOM 1388 C C . LEU A 1 179 ? -7.706 -10.731 8.937 1.00 97.56 179 LEU A C 1
ATOM 1390 O O . LEU A 1 179 ? -7.668 -11.682 8.152 1.00 97.56 179 LEU A O 1
ATOM 1394 N N . ILE A 1 180 ? -6.680 -9.888 9.068 1.00 97.12 180 ILE A N 1
ATOM 1395 C CA . ILE A 1 180 ? -5.440 -10.070 8.304 1.00 97.12 180 ILE A CA 1
ATOM 1396 C C . ILE A 1 180 ? -4.748 -11.383 8.675 1.00 97.12 180 ILE A C 1
ATOM 1398 O O . ILE A 1 180 ? -4.339 -12.106 7.772 1.00 97.12 180 ILE A O 1
ATOM 1402 N N . GLU A 1 181 ? -4.722 -11.748 9.958 1.00 96.06 181 GLU A N 1
ATOM 1403 C CA . GLU A 1 181 ? -4.076 -12.988 10.409 1.00 96.06 181 GLU A CA 1
ATOM 1404 C C . GLU A 1 181 ? -4.792 -14.238 9.878 1.00 96.06 181 GLU A C 1
ATOM 1406 O O . GLU A 1 181 ? -4.138 -15.202 9.495 1.00 96.06 181 GLU A O 1
ATOM 1411 N N . GLU A 1 182 ? -6.126 -14.217 9.754 1.00 94.56 182 GLU A N 1
ATOM 1412 C CA . GLU A 1 182 ? -6.871 -15.315 9.115 1.00 94.56 182 GLU A CA 1
ATOM 1413 C C . GLU A 1 182 ? -6.429 -15.495 7.658 1.00 94.56 182 GLU A C 1
ATOM 1415 O O . GLU A 1 182 ? -6.178 -16.613 7.209 1.00 94.56 182 GLU A O 1
ATOM 1420 N N . ARG A 1 183 ? -6.262 -14.388 6.922 1.00 94.00 183 ARG A N 1
ATOM 1421 C CA . ARG A 1 183 ? -5.785 -14.434 5.532 1.00 94.00 183 ARG A CA 1
ATOM 1422 C C . ARG A 1 183 ? -4.333 -14.882 5.423 1.00 94.00 183 ARG A C 1
ATOM 1424 O O . ARG A 1 183 ? -3.978 -15.525 4.440 1.00 94.00 183 ARG A O 1
ATOM 1431 N N . GLU A 1 184 ? -3.494 -14.512 6.383 1.00 94.44 184 GLU A N 1
ATOM 1432 C CA . GLU A 1 184 ? -2.099 -14.951 6.449 1.00 94.44 184 GLU A CA 1
ATOM 1433 C C . GLU A 1 184 ? -2.017 -16.465 6.687 1.00 94.44 184 GLU A C 1
ATOM 1435 O O . GLU A 1 184 ? -1.283 -17.148 5.972 1.00 94.44 184 GLU A O 1
ATOM 1440 N N . VAL A 1 185 ? -2.849 -17.008 7.582 1.00 93.50 185 VAL A N 1
ATOM 1441 C CA . VAL A 1 185 ? -2.973 -18.458 7.804 1.00 93.50 185 VAL A CA 1
ATOM 1442 C C . VAL A 1 185 ? -3.486 -19.178 6.552 1.00 93.50 185 VAL A C 1
ATOM 1444 O O . VAL A 1 185 ? -2.905 -20.185 6.148 1.00 93.50 185 VAL A O 1
ATOM 1447 N N . GLU A 1 186 ? -4.525 -18.659 5.888 1.00 90.44 186 GLU A N 1
ATOM 1448 C CA . GLU A 1 186 ? -5.034 -19.205 4.615 1.00 90.44 186 GLU A CA 1
ATOM 1449 C C . GLU A 1 186 ? -3.973 -19.200 3.501 1.00 90.44 186 GLU A C 1
ATOM 1451 O O . GLU A 1 186 ? -3.974 -20.075 2.633 1.00 90.44 186 GLU A O 1
ATOM 1456 N N . ALA A 1 187 ? -3.061 -18.225 3.524 1.00 87.06 187 ALA A N 1
ATOM 1457 C CA . ALA A 1 187 ? -1.935 -18.129 2.599 1.00 87.06 187 ALA A CA 1
ATOM 1458 C C . ALA A 1 187 ? -0.749 -19.039 2.979 1.00 87.06 187 ALA A C 1
ATOM 1460 O O . ALA A 1 187 ? 0.236 -19.089 2.243 1.00 87.06 187 ALA A O 1
ATOM 1461 N N . GLY A 1 188 ? -0.838 -19.771 4.095 1.00 88.31 188 GLY A N 1
ATOM 1462 C CA . GLY A 1 188 ? 0.201 -20.683 4.572 1.00 88.31 188 GLY A CA 1
ATOM 1463 C C . GLY A 1 188 ? 1.322 -20.008 5.365 1.00 88.31 188 GLY A C 1
ATOM 1464 O O . GLY A 1 188 ? 2.364 -20.629 5.574 1.00 88.31 188 GLY A O 1
ATOM 1465 N N . CYS A 1 189 ? 1.125 -18.765 5.808 1.00 84.62 189 CYS A N 1
ATOM 1466 C CA . CYS A 1 189 ? 2.056 -18.090 6.704 1.00 84.62 189 CYS A CA 1
ATOM 1467 C C . CYS A 1 189 ? 1.900 -18.650 8.129 1.00 84.62 189 CYS A C 1
ATOM 1469 O O . CYS A 1 189 ? 0.774 -18.839 8.598 1.00 84.62 189 CYS A O 1
ATOM 1471 N N . ARG A 1 190 ? 3.015 -18.954 8.799 1.00 59.50 190 ARG A N 1
ATOM 1472 C CA . ARG A 1 190 ? 3.068 -19.412 10.195 1.00 59.50 190 ARG A CA 1
ATOM 1473 C C . ARG A 1 190 ? 4.016 -18.541 10.991 1.00 59.50 190 ARG A C 1
ATOM 1475 O O . ARG A 1 190 ? 5.104 -18.253 10.445 1.00 59.50 190 ARG A O 1
#

pLDDT: mean 92.19, std 14.22, range [34.81, 98.88]

Solvent-accessible surface area (backbone atoms only — not comparable to full-atom values): 10264 Å² total; per-residue (Å²): 133,82,71,54,74,47,79,62,98,64,95,66,79,57,77,68,56,56,85,86,84,62,58,31,37,38,40,38,33,38,94,84,45,38,35,35,46,33,44,37,34,43,63,86,43,94,56,61,31,29,34,36,39,37,43,39,39,84,21,46,45,44,81,54,34,44,36,53,94,46,64,75,60,51,76,48,62,36,36,38,44,36,54,48,68,41,48,45,61,36,69,39,42,40,33,31,45,51,62,18,37,39,36,38,43,37,68,29,50,28,82,84,75,83,74,49,22,63,53,88,52,71,82,51,31,18,72,39,32,26,35,45,81,71,46,41,53,53,90,37,58,55,23,32,45,31,29,43,91,92,50,74,40,43,46,56,83,52,71,23,32,38,18,30,67,80,42,76,52,87,93,75,32,48,67,55,70,43,46,44,59,60,53,31,47,76,70,68,47,129

Foldseek 3Di:
DDADEDDAPPPDPDAQHADPPDAFWEWFAHPVLWIKIKGAAALPDPFWKKKKKKKFAPAFKDWRHKYPPAADWDDDGGMIIGIDTDGHPDMIMTIMFGQAFKMWMAIFIDPDPDRDRADPDQVCSQVRYAYGNLGQTAPGGRKMWGHDPPDRGGTRPDQIKIWHFPDDDPPPGDTDTDGPVVSSVVSVHD

Secondary structure (DSSP, 8-state):
-PPPPPP-S--PPPTTPPP--SSEEEEEE-TT--EEEEEE--TT-SS-EEEEEEEEESSEEEEEEE-TTSPPPEEETTEEEEEEEE-TT-EEEEEEEEESSEEEEEEEE--SSSS-SS-SSTTTTTTTEEETTTTBPPSSSSEEEEPPTT-SS--TTS--EEEEEEES-TTS-EEEEEEHHHHHHHTT--